Protein 4A7J (pdb70)

Nearest PDB structures (foldseek):
  6ufx-assembly1_A  TM=1.001E+00  e=1.129E-56  Homo sapiens
  2co0-assembly1_A  TM=1.001E+00  e=1.521E-56  Homo sapiens
  8ok1-assembly1_A  TM=1.001E+00  e=2.759E-56  Mus musculus
  4cy3-assembly1_A  TM=1.001E+00  e=9.083E-56  Drosophila melanogaster
  3mxx-assembly1_A  TM=1.001E+00  e=2.845E-55  Homo sapiens

Solvent-accessible surface area: 11934 Å² total

Radius of gyration: 17.38 Å; Cα contacts (8 Å, |Δi|>4): 1010; chains: 2; bounding box: 45×43×34 Å

Secondary structure (P-SEA, 3-state):
cccccccccccccccccccccccccccbbbbbcccccccccccccccccccccccccccccccccccccbbbbbccccbbbbbcccccccccccccccccccccccccccccccccccccbbbbbccccccccccccccccccccccccccccbbbbbccccbbbbbcccccccccccccccccccccccccccccbbbbbccccbbbbbcccccccccccccccccccbbbbbbbccccbbbbbcccccbbbbccccccccccccccccccccbbbbbccccbbbbbbcccccbbbbbbbcc/ccccc

Sequence (308 aa):
KPNYALKFTLAGHTKAVSSVKFSPNGEWLASSSADKLIKIWGAYDGKFEKTISGHKLGISDVAWSSDSNLLVSASDDKTLKIWDVSSGKCLKTLKGHSNYVFCCNFNPQSNLIVSGSFDESVRIWDVKTGKCLKTLPAHSDPVSAVHFNRDGSLIVSSSYDGLCRIWDTASGQCLKTLIDDDNPPVSFVKFSPNGKYILAATLDNTLKLWDYSKGKCLKTYTGHKNEKYCIFANFSVTGGKWIVSGSEDNLVYIWNLQTKEIVQKLQGHTDVVISTACHPTENIIASAALENDKTIKLWKSDCATKQT

Structure (mmCIF, N/CA/C/O backbone):
data_4A7J
#
_entry.id   4A7J
#
_cell.length_a   52.600
_cell.length_b   46.800
_cell.length_c   65.000
_cell.angle_alpha   90.00
_cell.angle_beta   104.33
_cell.angle_gamma   90.00
#
_symmetry.space_group_name_H-M   'P 1 21 1'
#
loop_
_entity.id
_entity.type
_entity.pdbx_description
1 polymer 'WD REPEAT-CONTAINING PROTEIN 5'
2 polymer 'HISTONE H3.1T'
3 water water
#
loop_
_atom_site.group_PDB
_atom_site.id
_atom_site.type_symbol
_atom_site.label_atom_id
_atom_site.label_alt_id
_atom_site.label_comp_id
_atom_site.label_asym_id
_atom_site.label_entity_id
_atom_site.label_seq_id
_atom_site.pdbx_PDB_ins_code
_atom_site.Cartn_x
_atom_site.Cartn_y
_atom_site.Cartn_z
_atom_site.occupancy
_atom_site.B_iso_or_equiv
_atom_site.auth_seq_id
_atom_site.auth_comp_id
_atom_site.auth_asym_id
_atom_site.auth_atom_id
_atom_site.pdbx_PDB_model_num
ATOM 1 N N . LYS A 1 16 ? 24.308 18.673 8.793 1.00 27.41 32 LYS A N 1
ATOM 2 C CA . LYS A 1 16 ? 23.258 19.200 9.715 1.00 25.85 32 LYS A CA 1
ATOM 3 C C . LYS A 1 16 ? 22.229 19.938 8.872 1.00 25.23 32 LYS A C 1
ATOM 4 O O . LYS A 1 16 ? 22.575 20.521 7.842 1.00 25.30 32 LYS A O 1
ATOM 10 N N . PRO A 1 17 ? 20.949 19.927 9.289 1.00 21.98 33 PRO A N 1
ATOM 11 C CA . PRO A 1 17 ? 19.962 20.643 8.493 1.00 20.17 33 PRO A CA 1
ATOM 12 C C . PRO A 1 17 ? 20.069 22.097 8.937 1.00 20.83 33 PRO A C 1
ATOM 13 O O . PRO A 1 17 ? 20.870 22.409 9.820 1.00 21.17 33 PRO A O 1
ATOM 17 N N . ASN A 1 18 ? 19.279 22.984 8.345 1.00 19.56 34 ASN A N 1
ATOM 18 C CA . ASN A 1 18 ? 19.341 24.374 8.770 1.00 19.79 34 ASN A CA 1
ATOM 19 C C . ASN A 1 18 ? 17.948 24.973 8.767 1.00 20.10 34 ASN A C 1
ATOM 20 O O . ASN A 1 18 ? 17.665 25.974 8.093 1.00 19.55 34 ASN A O 1
ATOM 25 N N . TYR A 1 19 ? 17.072 24.355 9.555 1.00 17.74 35 TYR A N 1
ATOM 26 C CA . TYR A 1 19 ? 15.705 24.811 9.665 1.00 15.93 35 TYR A CA 1
ATOM 27 C C . TYR A 1 19 ? 15.624 26.226 10.187 1.00 13.96 35 TYR A C 1
ATOM 28 O O . TYR A 1 19 ? 16.282 26.586 11.159 1.00 17.38 35 TYR A O 1
ATOM 37 N N . ALA A 1 20 ? 14.828 27.045 9.501 1.00 13.58 36 ALA A N 1
ATOM 38 C CA . ALA A 1 20 ? 14.622 28.435 9.870 1.00 15.43 36 ALA A CA 1
ATOM 39 C C . ALA A 1 20 ? 13.121 28.696 9.832 1.00 13.77 36 ALA A C 1
ATOM 40 O O . ALA A 1 20 ? 12.421 28.171 8.980 1.00 13.50 36 ALA A O 1
ATOM 42 N N . LEU A 1 21 ? 12.641 29.494 10.768 1.00 15.47 37 LEU A N 1
ATOM 43 C CA . LEU A 1 21 ? 11.222 29.827 10.864 1.00 15.58 37 LEU A CA 1
ATOM 44 C C . LEU A 1 21 ? 10.741 30.632 9.661 1.00 16.28 37 LEU A C 1
ATOM 45 O O . LEU A 1 21 ? 11.352 31.640 9.282 1.00 14.75 37 LEU A O 1
ATOM 50 N N . LYS A 1 22 ? 9.649 30.195 9.061 1.00 14.83 38 LYS A N 1
ATOM 51 C CA . LYS A 1 22 ? 9.104 30.877 7.898 1.00 17.16 38 LYS A CA 1
ATOM 52 C C . LYS A 1 22 ? 7.730 31.467 8.127 1.00 17.49 38 LYS A C 1
ATOM 53 O O . LYS A 1 22 ? 7.369 32.456 7.500 1.00 17.86 38 LYS A O 1
ATOM 59 N N . PHE A 1 23 ? 6.950 30.858 9.014 1.00 14.87 39 PHE A N 1
ATOM 60 C CA . PHE A 1 23 ? 5.597 31.331 9.281 1.00 15.06 39 PHE A CA 1
ATOM 61 C C . PHE A 1 23 ? 5.175 30.948 10.681 1.00 13.96 39 PHE A C 1
ATOM 62 O O . PHE A 1 23 ? 5.613 29.920 11.206 1.00 12.66 39 PHE A O 1
ATOM 70 N N . THR A 1 24 ? 4.332 31.776 11.288 1.00 12.99 40 THR A N 1
ATOM 71 C CA . THR A 1 24 ? 3.790 31.475 12.604 1.00 13.85 40 THR A CA 1
ATOM 72 C C . THR A 1 24 ? 2.279 31.564 12.396 1.00 15.54 40 THR A C 1
ATOM 73 O O . THR A 1 24 ? 1.767 32.582 11.931 1.00 14.06 40 THR A O 1
ATOM 77 N N . LEU A 1 25 ? 1.582 30.476 12.725 1.00 13.02 41 LEU A N 1
ATOM 78 C CA . LEU A 1 25 ? 0.145 30.397 12.533 1.00 14.43 41 LEU A CA 1
ATOM 79 C C . LEU A 1 25 ? -0.626 30.577 13.826 1.00 16.24 41 LEU A C 1
ATOM 80 O O . LEU A 1 25 ? -0.529 29.744 14.731 1.00 14.67 41 LEU A O 1
ATOM 85 N N . ALA A 1 26 ? -1.394 31.662 13.903 1.00 15.49 42 ALA A N 1
ATOM 86 C CA . ALA A 1 26 ? -2.187 31.970 15.091 1.00 15.39 42 ALA A CA 1
ATOM 87 C C . ALA A 1 26 ? -3.666 31.834 14.761 1.00 14.67 42 ALA A C 1
ATOM 88 O O . ALA A 1 26 ? -4.075 32.061 13.621 1.00 15.24 42 ALA A O 1
ATOM 90 N N . GLY A 1 27 ? -4.457 31.477 15.762 1.00 14.31 43 GLY A N 1
ATOM 91 C CA . GLY A 1 27 ? -5.883 31.295 15.560 1.00 11.71 43 GLY A CA 1
ATOM 92 C C . GLY A 1 27 ? -6.508 30.458 16.658 1.00 10.02 43 GLY A C 1
ATOM 93 O O . GLY A 1 27 ? -7.624 30.761 17.095 1.00 10.16 43 GLY A O 1
ATOM 94 N N . HIS A 1 28 ? -5.846 29.397 17.107 1.00 7.50 44 HIS A N 1
ATOM 95 C CA . HIS A 1 28 ? -6.419 28.589 18.184 1.00 5.98 44 HIS A CA 1
ATOM 96 C C . HIS A 1 28 ? -6.466 29.445 19.454 1.00 10.38 44 HIS A C 1
ATOM 97 O O . HIS A 1 28 ? -5.637 30.352 19.646 1.00 8.44 44 HIS A O 1
ATOM 104 N N . THR A 1 29 ? -7.439 29.174 20.314 1.00 9.69 45 THR A N 1
ATOM 105 C CA . THR A 1 29 ? -7.630 29.961 21.515 1.00 10.83 45 THR A CA 1
ATOM 106 C C . THR A 1 29 ? -7.185 29.281 22.786 1.00 11.17 45 THR A C 1
ATOM 107 O O . THR A 1 29 ? -7.222 29.868 23.865 1.00 10.68 45 THR A O 1
ATOM 111 N N . LYS A 1 30 ? -6.788 28.031 22.655 1.00 10.90 46 LYS A N 1
ATOM 112 C CA . LYS A 1 30 ? -6.216 27.267 23.754 1.00 12.48 46 LYS A CA 1
ATOM 113 C C . LYS A 1 30 ? -5.037 26.521 23.160 1.00 11.19 46 LYS A C 1
ATOM 114 O O . LYS A 1 30 ? -4.774 26.616 21.969 1.00 9.19 46 LYS A O 1
ATOM 120 N N . ALA A 1 31 ? -4.340 25.769 24.008 1.00 13.15 47 ALA A N 1
ATOM 121 C CA . ALA A 1 31 ? -3.191 24.990 23.591 1.00 13.75 47 ALA A CA 1
ATOM 122 C C . ALA A 1 31 ? -3.482 24.119 22.362 1.00 12.89 47 ALA A C 1
ATOM 123 O O . ALA A 1 31 ? -4.560 23.531 22.235 1.00 10.98 47 ALA A O 1
ATOM 125 N N . VAL A 1 32 ? -2.520 24.054 21.457 1.00 12.34 48 VAL A N 1
ATOM 126 C CA . VAL A 1 32 ? -2.631 23.205 20.278 1.00 9.61 48 VAL A CA 1
ATOM 127 C C . VAL A 1 32 ? -2.201 21.806 20.756 1.00 12.21 48 VAL A C 1
ATOM 128 O O . VAL A 1 32 ? -1.314 21.706 21.611 1.00 13.23 48 VAL A O 1
ATOM 132 N N . SER A 1 33 ? -2.830 20.746 20.241 1.00 9.80 49 SER A N 1
ATOM 133 C CA . SER A 1 33 ? -2.494 19.376 20.657 1.00 11.67 49 SER A CA 1
ATOM 134 C C . SER A 1 33 ? -1.716 18.541 19.627 1.00 10.84 49 SER A C 1
ATOM 135 O O . SER A 1 33 ? -0.906 17.685 20.009 1.00 9.87 49 SER A O 1
ATOM 138 N N . SER A 1 34 ? -1.976 18.761 18.340 1.00 7.56 50 SER A N 1
ATOM 139 C CA . SER A 1 34 ? -1.273 18.028 17.288 1.00 7.37 50 SER A CA 1
ATOM 140 C C . SER A 1 34 ? -1.343 18.784 15.971 1.00 10.36 50 SER A C 1
ATOM 141 O O . SER A 1 34 ? -2.246 19.614 15.768 1.00 10.69 50 SER A O 1
ATOM 144 N N . VAL A 1 35 ? -0.375 18.488 15.107 1.00 7.93 51 VAL A N 1
ATOM 145 C CA . VAL A 1 35 ? -0.300 19.031 13.749 1.00 8.48 51 VAL A CA 1
ATOM 146 C C . VAL A 1 35 ? 0.094 17.872 12.837 1.00 8.79 51 VAL A C 1
ATOM 147 O O . VAL A 1 35 ? 0.889 17.009 13.226 1.00 9.81 51 VAL A O 1
ATOM 151 N N . LYS A 1 36 ? -0.471 17.837 11.631 1.00 8.91 52 LY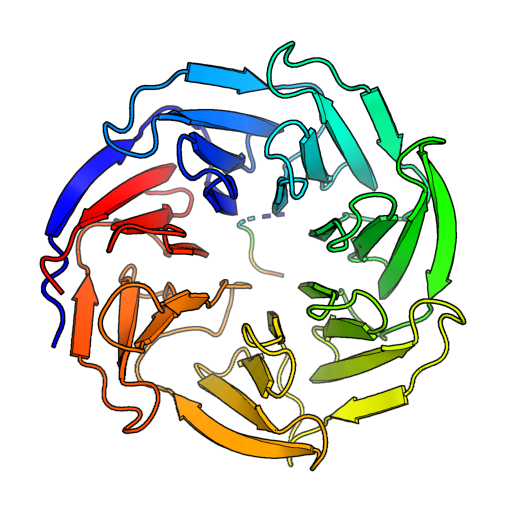S A N 1
ATOM 152 C CA . LYS A 1 36 ? -0.199 16.752 10.681 1.00 8.76 52 LYS A CA 1
ATOM 153 C C . LYS A 1 36 ? -0.338 17.281 9.252 1.00 7.70 52 LYS A C 1
ATOM 154 O O . LYS A 1 36 ? -1.354 17.907 8.921 1.00 9.54 52 LYS A O 1
ATOM 160 N N . PHE A 1 37 ? 0.639 16.986 8.408 1.00 8.44 53 PHE A N 1
ATOM 161 C CA . PHE A 1 37 ? 0.586 17.380 7.003 1.00 8.86 53 PHE A CA 1
ATOM 162 C C . PHE A 1 37 ? -0.238 16.352 6.222 1.00 10.59 53 PHE A C 1
ATOM 163 O O . PHE A 1 37 ? -0.136 15.132 6.449 1.00 8.53 53 PHE A O 1
ATOM 171 N N . SER A 1 38 ? -1.049 16.823 5.281 1.00 8.31 54 SER A N 1
ATOM 172 C CA . SER A 1 38 ? -1.845 15.900 4.484 1.00 9.28 54 SER A CA 1
ATOM 173 C C . SER A 1 38 ? -0.855 15.115 3.618 1.00 10.78 54 SER A C 1
ATOM 174 O O . SER A 1 38 ? 0.226 15.625 3.278 1.00 9.99 54 SER A O 1
ATOM 177 N N . PRO A 1 39 ? -1.180 13.862 3.267 1.00 10.68 55 PRO A N 1
ATOM 178 C CA . PRO A 1 39 ? -0.275 13.053 2.442 1.00 11.96 55 PRO A CA 1
ATOM 179 C C . PRO A 1 39 ? 0.083 13.682 1.100 1.00 11.13 55 PRO A C 1
ATOM 180 O O . PRO A 1 39 ? 1.213 13.499 0.624 1.00 9.52 55 PRO A O 1
ATOM 184 N N . ASN A 1 40 ? -0.857 14.403 0.501 1.00 10.94 56 ASN A N 1
ATOM 185 C CA . ASN A 1 40 ? -0.576 15.039 -0.791 1.00 12.03 56 ASN A CA 1
ATOM 186 C C . ASN A 1 40 ? 0.235 16.314 -0.587 1.00 14.23 56 ASN A C 1
ATOM 187 O O . ASN A 1 40 ? 0.611 16.984 -1.553 1.00 13.22 56 ASN A O 1
ATOM 192 N N . GLY A 1 41 ? 0.498 16.630 0.687 1.00 12.26 57 GLY A N 1
ATOM 193 C CA . GLY A 1 41 ? 1.305 17.795 1.055 1.00 11.48 57 GLY A CA 1
ATOM 194 C C . GLY A 1 41 ? 0.793 19.210 0.930 1.00 11.99 57 GLY A C 1
ATOM 195 O O . GLY A 1 41 ? 1.525 20.154 1.239 1.00 10.89 57 GLY A O 1
ATOM 196 N N . GLU A 1 42 ? -0.453 19.408 0.517 1.00 13.60 58 GLU A N 1
ATOM 197 C CA . GLU A 1 42 ? -0.913 20.788 0.347 1.00 15.52 58 GLU A CA 1
ATOM 198 C C . GLU A 1 42 ? -1.422 21.451 1.613 1.00 12.44 58 GLU A C 1
ATOM 199 O O . GLU A 1 42 ? -1.398 22.679 1.724 1.00 11.06 58 GLU A O 1
ATOM 205 N N . TRP A 1 43 ? -1.823 20.634 2.590 1.00 12.32 59 TRP A N 1
ATOM 206 C CA . TRP A 1 43 ? -2.373 21.136 3.838 1.00 11.41 59 TRP A CA 1
ATOM 207 C C . TRP A 1 43 ? -1.664 20.729 5.130 1.00 10.84 59 TRP A C 1
ATOM 208 O O . TRP A 1 43 ? -0.992 19.696 5.192 1.00 10.33 59 TRP A O 1
ATOM 219 N N . LEU A 1 44 ? -1.868 21.545 6.157 1.00 9.39 60 LEU A N 1
ATOM 220 C CA . LEU A 1 44 ? -1.434 21.233 7.505 1.00 11.65 60 LEU A CA 1
ATOM 221 C C . LEU A 1 44 ? -2.750 21.265 8.292 1.00 11.28 60 LEU A C 1
ATOM 222 O O . LEU A 1 44 ? -3.535 22.219 8.158 1.00 11.03 60 LEU A O 1
ATOM 227 N N . ALA A 1 45 ? -3.031 20.223 9.077 1.00 10.05 61 ALA A N 1
ATOM 228 C CA . ALA A 1 45 ? -4.227 20.219 9.913 1.00 8.90 61 ALA A CA 1
ATOM 229 C C . ALA A 1 45 ? -3.778 20.351 11.375 1.00 12.30 61 ALA A C 1
ATOM 230 O O . ALA A 1 45 ? -2.721 19.829 11.745 1.00 12.08 61 ALA A O 1
ATOM 232 N N . SER A 1 46 ? -4.550 21.057 12.202 1.00 9.64 62 SER A N 1
ATOM 233 C CA . SER A 1 46 ? -4.210 21.183 13.610 1.00 9.38 62 SER A CA 1
ATOM 234 C C . SER A 1 46 ? -5.430 20.920 14.480 1.00 8.24 62 SER A C 1
ATOM 235 O O . SER A 1 46 ? -6.552 21.228 14.085 1.00 10.28 62 SER A O 1
ATOM 238 N N . SER A 1 47 ? -5.199 20.339 15.659 1.00 7.08 63 SER A N 1
ATOM 239 C CA . SER A 1 47 ? -6.246 20.050 16.625 1.00 8.10 63 SER A CA 1
ATOM 240 C C . SER A 1 47 ? -5.872 20.805 17.895 1.00 8.04 63 SER A C 1
ATOM 241 O O . SER A 1 47 ? -4.694 21.084 18.131 1.00 8.26 63 SER A O 1
ATOM 244 N N . SER A 1 48 ? -6.856 21.127 18.711 1.00 7.92 64 SER A N 1
ATOM 245 C CA . SER A 1 48 ? -6.596 21.921 19.911 1.00 8.45 64 SER A CA 1
ATOM 246 C C . SER A 1 48 ? -7.542 21.672 21.082 1.00 8.82 64 SER A C 1
ATOM 247 O O . SER A 1 48 ? -8.639 21.141 20.906 1.00 8.55 64 SER A O 1
ATOM 250 N N . ALA A 1 49 ? -7.115 22.104 22.256 1.00 11.00 65 ALA A N 1
ATOM 251 C CA . ALA A 1 49 ? -8.038 21.931 23.210 1.00 10.70 65 ALA A CA 1
ATOM 252 C C . ALA A 1 49 ? -9.112 22.893 23.132 1.00 9.19 65 ALA A C 1
ATOM 253 O O . ALA A 1 49 ? -10.157 22.753 23.731 1.00 9.95 65 ALA A O 1
ATOM 255 N N . ASP A 1 50 ? -9.131 23.771 22.251 1.00 8.21 66 ASP A N 1
ATOM 256 C CA . ASP A 1 50 ? -10.279 24.633 22.005 1.00 9.42 66 ASP A CA 1
ATOM 257 C C . ASP A 1 50 ? -11.443 23.968 21.267 1.00 11.82 66 ASP A C 1
ATOM 258 O O . ASP A 1 50 ? -12.376 24.640 20.820 1.00 10.08 66 ASP A O 1
ATOM 263 N N . LYS A 1 51 ? -11.386 22.634 21.139 1.00 9.69 67 LYS A N 1
ATOM 264 C CA . LYS A 1 51 ? -12.433 21.848 20.498 1.00 9.33 67 LYS A CA 1
ATOM 265 C C . LYS A 1 51 ? -12.456 22.002 18.976 1.00 11.19 67 LYS A C 1
ATOM 266 O O . LYS A 1 51 ? -13.340 21.481 18.304 1.00 10.22 67 LYS A O 1
ATOM 272 N N . LEU A 1 52 ? -11.471 22.710 18.425 1.00 10.46 68 LEU A N 1
ATOM 273 C CA . LEU A 1 52 ? -11.443 22.929 16.984 1.00 9.84 68 LEU A CA 1
ATOM 274 C C . LEU A 1 52 ? -10.330 22.259 16.213 1.00 9.84 68 LEU A C 1
ATOM 275 O O . LEU A 1 52 ? -9.260 21.951 16.747 1.00 10.13 68 LEU A O 1
ATOM 280 N N . ILE A 1 53 ? -10.592 22.124 14.916 1.00 8.90 69 ILE A N 1
ATOM 281 C CA . ILE A 1 53 ? -9.643 21.584 13.963 1.00 6.93 69 ILE A CA 1
ATOM 282 C C . ILE A 1 53 ? -9.489 22.730 12.962 1.00 9.22 69 ILE A C 1
ATOM 283 O O . ILE A 1 53 ? -10.480 23.317 12.548 1.00 8.10 69 ILE A O 1
ATOM 288 N N . LYS A 1 54 ? -8.253 23.067 12.601 1.00 7.67 70 LYS A N 1
ATOM 289 C CA . LYS A 1 54 ? -8.041 24.125 11.615 1.00 7.32 70 LYS A CA 1
ATOM 290 C C . LYS A 1 54 ? -7.191 23.615 10.504 1.00 10.56 70 LYS A C 1
ATOM 291 O O . LYS A 1 54 ? -6.323 22.765 10.708 1.00 12.57 70 LYS A O 1
ATOM 297 N N . ILE A 1 55 ? -7.460 24.095 9.289 1.00 9.82 71 ILE A N 1
ATOM 298 C CA . ILE A 1 55 ? -6.715 23.681 8.115 1.00 9.24 71 ILE A CA 1
ATOM 299 C C . ILE A 1 55 ? -5.958 24.889 7.622 1.00 10.47 71 ILE A C 1
ATOM 300 O O . ILE A 1 55 ? -6.523 26.001 7.518 1.00 9.39 71 ILE A O 1
ATOM 305 N N . TRP A 1 56 ? -4.681 24.678 7.309 1.00 11.20 72 TRP A N 1
ATOM 306 C CA . TRP A 1 56 ? -3.789 25.733 6.842 1.00 8.93 72 TRP A CA 1
ATOM 307 C C . TRP A 1 56 ? -3.034 25.310 5.580 1.00 12.07 72 TRP A C 1
ATOM 308 O O . TRP A 1 56 ? -2.820 24.117 5.349 1.00 13.87 72 TRP A O 1
ATOM 319 N N . GLY A 1 57 ? -2.638 26.285 4.773 1.00 12.28 73 GLY A N 1
ATOM 320 C CA . GLY A 1 57 ? -1.864 25.992 3.565 1.00 13.32 73 GLY A CA 1
ATOM 321 C C . GLY A 1 57 ? -0.493 25.555 4.072 1.00 13.15 73 GLY A C 1
ATOM 322 O O . GLY A 1 57 ? 0.119 26.240 4.893 1.00 11.32 73 GLY A O 1
ATOM 323 N N . ALA A 1 58 ? -0.018 24.405 3.601 1.00 13.92 74 ALA A N 1
ATOM 324 C CA . ALA A 1 58 ? 1.264 23.868 4.058 1.00 15.42 74 ALA A CA 1
ATOM 325 C C . ALA A 1 58 ? 2.516 24.630 3.679 1.00 16.44 74 ALA A C 1
ATOM 326 O O . ALA A 1 58 ? 3.514 24.577 4.392 1.00 19.84 74 ALA A O 1
ATOM 328 N N . TYR A 1 59 ? 2.490 25.349 2.564 1.00 17.59 75 TYR A N 1
ATOM 329 C CA . TYR A 1 59 ? 3.682 26.038 2.118 1.00 16.09 75 TYR A CA 1
ATOM 330 C C . TYR A 1 59 ? 3.710 27.500 2.489 1.00 17.34 75 TYR A C 1
ATOM 331 O O . TYR A 1 59 ? 4.792 28.075 2.621 1.00 17.40 75 TYR A O 1
ATOM 340 N N . ASP A 1 60 ? 2.533 28.114 2.646 1.00 17.01 76 ASP A N 1
ATOM 341 C CA . ASP A 1 60 ? 2.472 29.514 3.000 1.00 17.53 76 ASP A CA 1
ATOM 342 C C . ASP A 1 60 ? 1.754 29.794 4.313 1.00 17.31 76 ASP A C 1
ATOM 343 O O . ASP A 1 60 ? 1.559 30.963 4.674 1.00 17.94 76 ASP A O 1
ATOM 348 N N . GLY A 1 61 ? 1.373 28.745 5.036 1.00 17.60 77 GLY A N 1
ATOM 349 C CA . GLY A 1 61 ? 0.698 28.928 6.294 1.00 16.75 77 GLY A CA 1
ATOM 350 C C . GLY A 1 61 ? -0.797 29.646 6.207 1.00 18.05 77 GLY A C 1
ATOM 351 O O . GLY A 1 61 ? -1.228 29.936 7.302 1.00 14.83 77 GLY A O 1
ATOM 352 N N . LYS A 1 62 ? -1.156 29.769 5.051 1.00 15.87 78 LYS A N 1
ATOM 353 C CA . LYS A 1 62 ? -2.560 30.477 4.821 1.00 17.62 78 LYS A CA 1
ATOM 354 C C . LYS A 1 62 ? -3.654 29.822 5.548 1.00 16.51 78 LYS A C 1
ATOM 355 O O . LYS A 1 62 ? -3.956 28.555 5.260 1.00 14.01 78 LYS A O 1
ATOM 361 N N . PHE A 1 63 ? -4.357 30.378 6.386 1.00 14.06 79 PHE A N 1
ATOM 362 C CA . PHE A 1 63 ? -5.488 29.902 7.141 1.00 15.96 79 PHE A CA 1
ATOM 363 C C . PHE A 1 63 ? -6.541 29.566 6.067 1.00 15.00 79 PHE A C 1
ATOM 364 O O . PHE A 1 63 ? -6.904 30.419 5.258 1.00 17.46 79 PHE A O 1
ATOM 372 N N . GLU A 1 64 ? -7.043 28.330 6.077 1.00 11.21 80 GLU A N 1
ATOM 373 C CA . GLU A 1 64 ? -8.044 27.901 5.121 1.00 11.57 80 GLU A CA 1
ATOM 374 C C . GLU A 1 64 ? -9.438 27.755 5.750 1.00 13.24 80 GLU A C 1
ATOM 375 O O . GLU A 1 64 ? -10.398 28.319 5.239 1.00 12.72 80 GLU A O 1
ATOM 381 N N . LYS A 1 65 ? -9.566 26.984 6.832 1.00 10.14 81 LYS A N 1
ATOM 382 C CA . LYS A 1 65 ? -10.873 26.844 7.478 1.00 11.00 81 LYS A CA 1
ATOM 383 C C . LYS A 1 65 ? -10.819 26.266 8.891 1.00 10.73 81 LYS A C 1
ATOM 384 O O . LYS A 1 65 ? -9.793 25.746 9.344 1.00 9.84 81 LYS A O 1
ATOM 390 N N . THR A 1 66 ? -11.947 26.379 9.579 1.00 10.06 82 THR A N 1
ATOM 391 C CA . THR A 1 66 ? -12.100 25.838 10.926 1.00 10.08 82 THR A CA 1
ATOM 392 C C . THR A 1 66 ? -13.152 24.755 10.789 1.00 11.52 82 THR A C 1
ATOM 393 O O . THR A 1 66 ? -14.166 24.931 10.099 1.00 12.97 82 THR A O 1
ATOM 397 N N . ILE A 1 67 ? -12.899 23.618 11.422 1.00 11.38 83 ILE A N 1
ATOM 398 C CA . ILE A 1 67 ? -13.849 22.503 11.386 1.00 12.24 83 ILE A CA 1
ATOM 399 C C . ILE A 1 67 ? -14.230 22.297 12.833 1.00 10.11 83 ILE A C 1
ATOM 400 O O . ILE A 1 67 ? -13.369 22.174 13.685 1.00 9.28 83 ILE A O 1
ATOM 405 N N . SER A 1 68 ? -15.527 22.307 13.119 1.00 11.61 84 SER A N 1
ATOM 406 C CA . SER A 1 68 ? -15.957 22.169 14.508 1.00 13.33 84 SER A CA 1
ATOM 407 C C . SER A 1 68 ? -17.128 21.228 14.717 1.00 13.48 84 SER A C 1
ATOM 408 O O . SER A 1 68 ? -17.833 20.868 13.775 1.00 10.98 84 SER A O 1
ATOM 411 N N . GLY A 1 69 ? -17.343 20.834 15.978 1.00 11.70 85 GLY A N 1
ATOM 412 C CA . GLY A 1 69 ? -18.436 19.935 16.277 1.00 11.43 85 GLY A CA 1
ATOM 413 C C . GLY A 1 69 ? -18.195 19.147 17.554 1.00 11.70 85 GLY A C 1
ATOM 414 O O . GLY A 1 69 ? -19.143 18.762 18.235 1.00 9.87 85 GLY A O 1
ATOM 415 N N . HIS A 1 70 ? -16.928 18.891 17.886 1.00 9.67 86 HIS A N 1
ATOM 416 C CA . HIS A 1 70 ? -16.645 18.159 19.110 1.00 8.96 86 HIS A CA 1
ATOM 417 C C . HIS A 1 70 ? -17.125 19.000 20.276 1.00 8.56 86 HIS A C 1
ATOM 418 O O . HIS A 1 70 ? -17.131 20.231 20.201 1.00 9.09 86 HIS A O 1
ATOM 425 N N . LYS A 1 71 ? -17.537 18.343 21.349 1.00 10.10 87 LYS A N 1
ATOM 426 C CA . LYS A 1 71 ? -18.052 19.058 22.524 1.00 14.40 87 LYS A CA 1
ATOM 427 C C . LYS A 1 71 ? -17.001 19.385 23.576 1.00 11.98 87 LYS A C 1
ATOM 428 O O . LYS A 1 71 ? -17.239 20.187 24.473 1.00 11.18 87 LYS A O 1
ATOM 434 N N . LEU A 1 72 ? -15.832 18.766 23.467 1.00 11.92 88 LEU A N 1
ATOM 435 C CA . LEU A 1 72 ? -14.733 19.033 24.389 1.00 10.81 88 LEU A CA 1
ATOM 436 C C . LEU A 1 72 ? -13.425 19.017 23.586 1.00 9.85 88 LEU A C 1
ATOM 437 O O . LEU A 1 72 ? -13.430 18.752 22.379 1.00 11.28 88 LEU A O 1
ATOM 442 N N . GLY A 1 73 ? -12.314 19.291 24.256 1.00 11.22 89 GLY A N 1
ATOM 443 C CA . GLY A 1 73 ? -11.016 19.330 23.627 1.00 9.38 89 GLY A CA 1
ATOM 444 C C . GLY A 1 73 ? -10.619 18.136 22.769 1.00 10.24 89 GLY A C 1
ATOM 445 O O . GLY A 1 73 ? -11.091 17.015 22.992 1.00 8.70 89 GLY A O 1
ATOM 446 N N . ILE A 1 74 ? -9.750 18.401 21.795 1.00 9.07 90 ILE A N 1
ATOM 447 C CA . ILE A 1 74 ? -9.262 17.340 20.888 1.00 9.27 90 ILE A CA 1
ATOM 448 C C . ILE A 1 74 ? -7.781 17.047 21.158 1.00 8.98 90 ILE A C 1
ATOM 449 O O . ILE A 1 74 ? -6.983 17.974 21.284 1.00 10.88 90 ILE A O 1
ATOM 454 N N . SER A 1 75 ? -7.403 15.772 21.238 1.00 7.48 91 SER A N 1
ATOM 455 C CA . SER A 1 75 ? -5.998 15.426 21.473 1.00 7.19 91 SER A CA 1
ATOM 456 C C . SER A 1 75 ? -5.228 15.037 20.229 1.00 9.71 91 SER A C 1
ATOM 457 O O . SER A 1 75 ? -3.981 15.092 20.230 1.00 9.83 91 SER A O 1
ATOM 460 N N . ASP A 1 76 ? -5.930 14.671 19.172 1.00 7.66 92 ASP A N 1
ATOM 461 C CA . ASP A 1 76 ? -5.256 14.194 17.964 1.00 9.14 92 ASP A CA 1
ATOM 462 C C . ASP A 1 76 ? -6.146 14.291 16.728 1.00 9.10 92 ASP A C 1
ATOM 463 O O . ASP A 1 76 ? -7.362 14.225 16.821 1.00 8.03 92 ASP A O 1
ATOM 468 N N . VAL A 1 77 ? -5.515 14.473 15.570 1.00 12.39 93 VAL A N 1
ATOM 469 C CA . VAL A 1 77 ? -6.221 14.507 14.298 1.00 11.46 93 VAL A CA 1
ATOM 470 C C . VAL A 1 77 ? -5.292 13.813 13.317 1.00 10.50 93 VAL A C 1
ATOM 471 O O . VAL A 1 77 ? -4.060 13.915 13.446 1.00 10.87 93 VAL A O 1
ATOM 475 N N . ALA A 1 78 ? -5.860 13.063 12.373 1.00 8.92 94 ALA A N 1
ATOM 476 C CA . ALA A 1 78 ? -5.085 12.303 11.394 1.00 6.63 94 ALA A CA 1
ATOM 477 C C . ALA A 1 78 ? -5.760 12.254 10.015 1.00 7.90 94 ALA A C 1
ATOM 478 O O . ALA A 1 78 ? -6.990 12.201 9.923 1.00 6.54 94 ALA A O 1
ATOM 480 N N . TRP A 1 79 ? -4.950 12.246 8.964 1.00 9.22 95 TRP A N 1
ATOM 481 C CA . TRP A 1 79 ? -5.459 12.226 7.581 1.00 8.08 95 TRP A CA 1
ATOM 482 C C . TRP A 1 79 ? -5.670 10.865 6.938 1.00 9.71 95 TRP A C 1
ATOM 483 O O . TRP A 1 79 ? -4.938 9.905 7.208 1.00 9.69 95 TRP A O 1
ATOM 494 N N . SER A 1 80 ? -6.656 10.786 6.048 1.00 8.27 96 SER A N 1
ATOM 495 C CA . SER A 1 80 ? -6.862 9.568 5.269 1.00 10.86 96 SER A CA 1
ATOM 496 C C . SER A 1 80 ? -5.768 9.616 4.183 1.00 13.30 96 SER A C 1
ATOM 497 O O . SER A 1 80 ? -5.228 10.703 3.857 1.00 12.59 96 SER A O 1
ATOM 500 N N . SER A 1 81 ? -5.426 8.464 3.629 1.00 12.01 97 SER A N 1
ATOM 501 C CA . SER A 1 81 ? -4.364 8.418 2.630 1.00 16.87 97 SER A CA 1
ATOM 502 C C . SER A 1 81 ? -4.565 9.287 1.393 1.00 15.65 97 SER A C 1
ATOM 503 O O . SER A 1 81 ? -3.593 9.757 0.812 1.00 17.21 97 SER A O 1
ATOM 506 N N . ASP A 1 82 ? -5.816 9.525 0.987 1.00 15.88 98 ASP A N 1
ATOM 507 C CA . ASP A 1 82 ? -6.076 10.364 -0.184 1.00 14.78 98 ASP A CA 1
ATOM 508 C C . ASP A 1 82 ? -6.235 11.851 0.140 1.00 15.08 98 ASP A C 1
ATOM 509 O O . ASP A 1 82 ? -6.617 12.628 -0.732 1.00 14.12 98 ASP A O 1
ATOM 514 N N . SER A 1 83 ? -5.950 12.229 1.394 1.00 12.72 99 SER A N 1
ATOM 515 C CA . SER A 1 83 ? -6.031 13.630 1.835 1.00 10.11 99 SER A CA 1
ATOM 516 C C . SER A 1 83 ? -7.425 14.243 1.841 1.00 10.04 99 SER A C 1
ATOM 517 O O . SER A 1 83 ? -7.568 15.467 1.979 1.00 8.86 99 SER A O 1
ATOM 520 N N . ASN A 1 84 ? -8.462 13.419 1.697 1.00 9.73 100 ASN A N 1
ATOM 521 C CA . ASN A 1 84 ? -9.828 13.940 1.697 1.00 9.99 100 ASN A CA 1
ATOM 522 C C . ASN A 1 84 ? -10.538 13.863 3.042 1.00 11.41 100 ASN A C 1
ATOM 523 O O . ASN A 1 84 ? -11.447 14.636 3.300 1.00 11.71 100 ASN A O 1
ATOM 528 N N . LEU A 1 85 ? -10.112 12.939 3.904 1.00 8.29 101 LEU A N 1
ATOM 529 C CA . LEU A 1 85 ? -10.748 12.803 5.214 1.00 10.17 101 LEU A CA 1
ATOM 530 C C . LEU A 1 85 ? -9.788 13.008 6.379 1.00 10.62 101 LEU A C 1
ATOM 531 O O . LEU A 1 85 ? -8.555 12.849 6.248 1.00 10.22 101 LEU A O 1
ATOM 536 N N . LEU A 1 86 ? -10.394 13.332 7.522 1.00 9.52 102 LEU A N 1
ATOM 537 C CA . LEU A 1 86 ? -9.686 13.516 8.780 1.00 9.99 102 LEU A CA 1
ATOM 538 C C . LEU A 1 86 ? -10.472 12.756 9.853 1.00 9.44 102 LEU A C 1
ATOM 539 O O . LEU A 1 86 ? -11.675 12.585 9.738 1.00 9.60 102 LEU A O 1
ATOM 544 N N . VAL A 1 87 ? -9.769 12.287 10.859 1.00 7.92 103 VAL A N 1
ATOM 545 C CA . VAL A 1 87 ? -10.435 11.671 11.995 1.00 8.17 103 VAL A CA 1
ATOM 546 C C . VAL A 1 87 ? -9.792 12.360 13.186 1.00 7.97 103 VAL A C 1
ATOM 547 O O . VAL A 1 87 ? -8.581 12.605 13.198 1.00 8.64 103 VAL A O 1
ATOM 551 N N . SER A 1 88 ? -10.620 12.726 14.167 1.00 9.65 104 SER A N 1
ATOM 552 C CA . SER A 1 88 ? -10.145 13.393 15.386 1.00 10.28 104 SER A CA 1
ATOM 553 C C . SER A 1 88 ? -10.545 12.589 16.627 1.00 7.82 104 SER A C 1
ATOM 554 O O . SER A 1 88 ? -11.542 11.868 16.609 1.00 10.87 104 SER A O 1
ATOM 557 N N . ALA A 1 89 ? -9.752 12.728 17.693 1.00 6.35 105 ALA A N 1
ATOM 558 C CA . ALA A 1 89 ? -9.990 12.020 18.967 1.00 7.77 105 ALA A CA 1
ATOM 559 C C . ALA A 1 89 ? -10.196 13.079 20.019 1.00 9.14 105 ALA A C 1
ATOM 560 O O . ALA A 1 89 ? -9.327 13.940 20.232 1.00 8.15 105 ALA A O 1
ATOM 562 N N . SER A 1 90 ? -11.337 12.988 20.705 1.00 8.45 106 SER A N 1
ATOM 563 C CA . SER A 1 90 ? -11.698 13.994 21.685 1.00 8.20 106 SER A CA 1
ATOM 564 C C . SER A 1 90 ? -12.000 13.507 23.105 1.00 10.27 106 SER A C 1
ATOM 565 O O . SER A 1 90 ? -12.305 12.331 23.354 1.00 7.66 106 SER A O 1
ATOM 568 N N . ASP A 1 91 ? -11.920 14.461 24.024 1.00 9.68 107 ASP A N 1
ATOM 569 C CA . ASP A 1 91 ? -12.225 14.207 25.424 1.00 9.68 107 ASP A CA 1
ATOM 570 C C . ASP A 1 91 ? -13.742 13.971 25.539 1.00 8.70 107 ASP A C 1
ATOM 571 O O . ASP A 1 91 ? -14.212 13.524 26.595 1.00 9.69 107 ASP A O 1
ATOM 576 N N . ASP A 1 92 ? -14.506 14.277 24.497 1.00 4.54 108 ASP A N 1
ATOM 577 C CA . ASP A 1 92 ? -15.943 14.038 24.577 1.00 6.70 108 ASP A CA 1
ATOM 578 C C . ASP A 1 92 ? -16.291 12.557 24.413 1.00 6.55 108 ASP A C 1
ATOM 579 O O . ASP A 1 92 ? -17.455 12.184 24.302 1.00 7.85 108 ASP A O 1
ATOM 584 N N . LYS A 1 93 ? -15.259 11.732 24.420 1.00 7.81 109 LYS A N 1
ATOM 585 C CA . LYS A 1 93 ? -15.338 10.269 24.316 1.00 7.41 109 LYS A CA 1
ATOM 586 C C . LYS A 1 93 ? -15.641 9.744 22.929 1.00 8.29 109 LYS A C 1
ATOM 587 O O . LYS A 1 93 ? -15.886 8.537 22.756 1.00 10.08 109 LYS A O 1
ATOM 593 N N . THR A 1 94 ? -15.642 10.618 21.949 1.00 4.82 110 THR A N 1
ATOM 594 C CA . THR A 1 94 ? -15.882 10.177 20.580 1.00 8.29 110 THR A CA 1
ATOM 595 C C . THR A 1 94 ? -14.725 10.525 19.664 1.00 9.81 110 THR A C 1
ATOM 596 O O . THR A 1 94 ? -13.802 11.267 20.018 1.00 8.08 110 THR A O 1
ATOM 600 N N . LEU A 1 95 ? -14.778 9.948 18.463 1.00 9.76 111 LEU A N 1
ATOM 601 C CA . LEU A 1 95 ? -13.852 10.267 17.404 1.00 8.16 111 LEU A CA 1
ATOM 602 C C . LEU A 1 95 ? -14.822 10.735 16.333 1.00 8.72 111 LEU A C 1
ATOM 603 O O . LEU A 1 95 ? -15.994 10.314 16.319 1.00 11.38 111 LEU A O 1
ATOM 608 N N . LYS A 1 96 ? -14.392 11.637 15.460 1.00 9.86 112 LYS A N 1
ATOM 609 C CA . LYS A 1 96 ? -15.287 12.054 14.379 1.00 9.86 112 LYS A CA 1
ATOM 610 C C . LYS A 1 96 ? -14.533 11.994 13.086 1.00 10.74 112 LYS A C 1
ATOM 611 O O . LYS A 1 96 ? -13.348 12.301 13.040 1.00 10.34 112 LYS A O 1
ATOM 617 N N . ILE A 1 97 ? -15.227 11.544 12.034 1.00 10.61 113 ILE A N 1
ATOM 618 C CA . ILE A 1 97 ? -14.634 11.456 10.704 1.00 9.01 113 ILE A CA 1
ATOM 619 C C . ILE A 1 97 ? -15.161 12.662 9.928 1.00 9.55 113 ILE A C 1
ATOM 620 O O . ILE A 1 97 ? -16.371 12.893 9.849 1.00 11.50 113 ILE A O 1
ATOM 625 N N . TRP A 1 98 ? -14.246 13.428 9.352 1.00 11.38 114 TRP A N 1
ATOM 626 C CA . TRP A 1 98 ? -14.633 14.638 8.641 1.00 10.24 114 TRP A CA 1
ATOM 627 C C . TRP A 1 98 ? -14.285 14.631 7.160 1.00 10.13 114 TRP A C 1
ATOM 628 O O . TRP A 1 98 ? -13.275 14.077 6.747 1.00 8.79 114 TRP A O 1
ATOM 639 N N . ASP A 1 99 ? -15.135 15.285 6.385 1.00 7.75 115 ASP A N 1
ATOM 640 C CA . ASP A 1 99 ? -14.868 15.464 4.960 1.00 10.25 115 ASP A CA 1
ATOM 641 C C . ASP A 1 99 ? -14.223 16.853 4.979 1.00 10.62 115 ASP A C 1
ATOM 642 O O . ASP A 1 99 ? -14.863 17.842 5.334 1.00 12.33 115 ASP A O 1
ATOM 647 N N . VAL A 1 100 ? -12.932 16.923 4.621 1.00 13.13 116 VAL A N 1
ATOM 648 C CA . VAL A 1 100 ? -12.186 18.178 4.655 1.00 13.45 116 VAL A CA 1
ATOM 649 C C . VAL A 1 100 ? -12.737 19.296 3.764 1.00 14.59 116 VAL A C 1
ATOM 650 O O . VAL A 1 100 ? -12.874 20.429 4.198 1.00 13.16 116 VAL A O 1
ATOM 654 N N . SER A 1 101 ? -13.052 18.960 2.520 1.00 16.70 117 SER A N 1
ATOM 655 C CA . SER A 1 101 ? -13.588 19.942 1.594 1.00 16.87 117 SER A CA 1
ATOM 656 C C . SER A 1 101 ? -14.877 20.623 2.080 1.00 18.55 117 SER A C 1
ATOM 657 O O . SER A 1 101 ? -15.024 21.841 1.960 1.00 18.84 117 SER A O 1
ATOM 660 N N . SER A 1 102 ? -15.804 19.848 2.626 1.00 17.71 118 SER A N 1
ATOM 661 C CA . SER A 1 102 ? -17.068 20.418 3.092 1.00 19.13 118 SER A CA 1
ATOM 662 C C . SER A 1 102 ? -17.062 20.841 4.557 1.00 19.88 118 SER A C 1
ATOM 663 O O . SER A 1 102 ? -17.901 21.632 4.990 1.00 20.94 118 SER A O 1
ATOM 666 N N . GLY A 1 103 ? -16.103 20.327 5.325 1.00 18.40 119 GLY A N 1
ATOM 667 C CA . GLY A 1 103 ? -16.035 20.642 6.734 1.00 15.58 119 GLY A CA 1
ATOM 668 C C . GLY A 1 103 ? -17.094 19.879 7.513 1.00 16.89 119 GLY A C 1
ATOM 669 O O . GLY A 1 103 ? -17.210 20.046 8.728 1.00 19.71 119 GLY A O 1
ATOM 670 N N . LYS A 1 104 ? -17.870 19.036 6.847 1.00 15.36 120 LYS A N 1
ATOM 671 C CA . LYS A 1 104 ? -18.927 18.276 7.539 1.00 18.50 120 LYS A CA 1
ATOM 672 C C . LYS A 1 104 ? -18.455 17.038 8.319 1.00 13.94 120 LYS A C 1
ATOM 673 O O . LYS A 1 104 ? -17.495 16.397 7.937 1.00 11.26 120 LYS A O 1
ATOM 679 N N . CYS A 1 105 ? -19.151 16.717 9.405 1.00 12.80 121 CYS A N 1
ATOM 680 C CA . CYS A 1 105 ? -18.845 15.507 10.179 1.00 12.53 121 CYS A CA 1
ATOM 681 C C . CYS A 1 105 ? -19.576 14.348 9.480 1.00 14.06 121 CYS A C 1
ATOM 682 O O . CYS A 1 105 ? -20.803 14.347 9.409 1.00 16.44 121 CYS A O 1
ATOM 685 N N . LEU A 1 106 ? -18.853 13.368 8.947 1.00 11.58 122 LEU A N 1
ATOM 686 C CA . LEU A 1 106 ? -19.537 12.260 8.284 1.00 13.29 122 LEU A CA 1
ATOM 687 C C . LEU A 1 106 ? -20.062 11.207 9.258 1.00 12.91 122 LEU A C 1
ATOM 688 O O . LEU A 1 106 ? -21.147 10.657 9.077 1.00 11.62 122 LEU A O 1
ATOM 693 N N . LYS A 1 107 ? -19.290 10.926 10.295 1.00 12.42 123 LYS A N 1
ATOM 694 C CA . LYS A 1 107 ? -19.645 9.917 11.279 1.00 12.17 123 LYS A CA 1
ATOM 695 C C . LYS A 1 107 ? -19.067 10.277 12.636 1.00 12.87 123 LYS A C 1
ATOM 696 O O . LYS A 1 107 ? -18.027 10.925 12.719 1.00 9.56 123 LYS A O 1
ATOM 702 N N . THR A 1 108 ? -19.747 9.845 13.691 1.00 12.04 124 THR A N 1
ATOM 703 C CA . THR A 1 108 ? -19.243 10.069 15.029 1.00 11.32 124 THR A CA 1
ATOM 704 C C . THR A 1 108 ? -19.109 8.655 15.578 1.00 12.13 124 THR A C 1
ATOM 705 O O . THR A 1 108 ? -20.048 7.866 15.559 1.00 12.46 124 THR A O 1
ATOM 709 N N . LEU A 1 109 ? -17.890 8.326 15.990 1.00 11.33 125 LEU A N 1
ATOM 710 C CA . LEU A 1 109 ? -17.576 7.000 16.485 1.00 9.67 125 LEU A CA 1
ATOM 711 C C . LEU A 1 109 ? -17.705 6.964 18.006 1.00 9.75 125 LEU A C 1
ATOM 712 O O . LEU A 1 109 ? -16.926 7.570 18.733 1.00 9.10 125 LEU A O 1
ATOM 717 N N . LYS A 1 110 ? -18.716 6.227 18.460 1.00 10.69 126 LYS A N 1
ATOM 718 C CA . LYS A 1 110 ? -19.051 6.103 19.874 1.00 9.46 126 LYS A CA 1
ATOM 719 C C . LYS A 1 110 ? -18.801 4.697 20.409 1.00 11.06 126 LYS A C 1
ATOM 720 O O . LYS A 1 110 ? -19.102 3.701 19.746 1.00 12.85 126 LYS A O 1
ATOM 726 N N . GLY A 1 111 ? -18.260 4.619 21.622 1.00 11.06 127 GLY A N 1
ATOM 727 C CA . GLY A 1 111 ? -17.972 3.325 22.191 1.00 9.97 127 GLY A CA 1
ATOM 728 C C . GLY A 1 111 ? -16.968 3.505 23.184 1.00 12.50 127 GLY A C 1
ATOM 729 O O . GLY A 1 111 ? -17.126 2.660 24.287 1.00 14.80 127 GLY A O 1
ATOM 730 N N . HIS A 1 112 ? -15.966 4.288 23.215 1.00 10.19 128 HIS A N 1
ATOM 731 C CA . HIS A 1 112 ? -15.008 4.441 24.320 1.00 10.83 128 HIS A CA 1
ATOM 732 C C . HIS A 1 112 ? -15.746 4.998 25.531 1.00 10.67 128 HIS A C 1
ATOM 733 O O . HIS A 1 112 ? -16.669 5.803 25.385 1.00 7.90 128 HIS A O 1
ATOM 740 N N . SER A 1 113 ? -15.313 4.566 26.716 1.00 9.38 129 SER A N 1
ATOM 741 C CA . SER A 1 113 ? -15.933 5.036 27.954 1.00 13.72 129 SER A CA 1
ATOM 742 C C . SER A 1 113 ? -15.178 6.165 28.662 1.00 14.00 129 SER A C 1
ATOM 743 O O . SER A 1 113 ? -15.430 6.466 29.835 1.00 11.21 129 SER A O 1
ATOM 746 N N . ASN A 1 114 ? -14.251 6.795 27.965 1.00 12.55 130 ASN A N 1
ATOM 747 C CA . ASN A 1 114 ? -13.498 7.902 28.549 1.00 12.26 130 ASN A CA 1
ATOM 748 C C . ASN A 1 114 ? -12.822 8.661 27.395 1.00 11.02 130 ASN A C 1
ATOM 749 O O . ASN A 1 114 ? -13.053 8.337 26.229 1.00 10.00 130 ASN A O 1
ATOM 754 N N . TYR A 1 115 ? -12.012 9.668 27.700 1.00 9.04 131 TYR A N 1
ATOM 755 C CA . TYR A 1 115 ? -11.361 10.453 26.636 1.00 8.12 131 TYR A CA 1
ATOM 756 C C . TYR A 1 115 ? -10.735 9.587 25.556 1.00 8.59 131 TYR A C 1
ATOM 757 O O . TYR A 1 115 ? -10.134 8.539 25.863 1.00 9.88 131 TYR A O 1
ATOM 766 N N . VAL A 1 116 ? -10.866 10.011 24.296 1.00 5.44 132 VAL A N 1
ATOM 767 C CA . VAL A 1 116 ? -10.214 9.305 23.187 1.00 6.92 132 VAL A CA 1
ATOM 768 C C . VAL A 1 116 ? -8.965 10.165 22.997 1.00 7.50 132 VAL A C 1
ATOM 769 O O . VAL A 1 116 ? -9.029 11.391 22.862 1.00 7.27 132 VAL A O 1
ATOM 773 N N . PHE A 1 117 ? -7.807 9.513 23.012 1.00 5.89 133 PHE A N 1
ATOM 774 C CA . PHE A 1 117 ? -6.546 10.219 22.952 1.00 9.48 133 PHE A CA 1
ATOM 775 C C . PHE A 1 117 ? -5.854 10.257 21.605 1.00 8.70 133 PHE A C 1
ATOM 776 O O . PHE A 1 117 ? -5.359 11.303 21.202 1.00 9.50 133 PHE A O 1
ATOM 784 N N . CYS A 1 118 ? -5.810 9.125 20.929 1.00 8.04 134 CYS A N 1
ATOM 785 C CA . CYS A 1 118 ? -5.092 9.023 19.671 1.00 7.69 134 CYS A CA 1
ATOM 786 C C . CYS A 1 118 ? -5.865 8.278 18.586 1.00 6.93 134 CYS A C 1
ATOM 787 O O . CYS A 1 118 ? -6.730 7.459 18.877 1.00 6.67 134 CYS A O 1
ATOM 790 N N . CYS A 1 119 ? -5.527 8.546 17.317 1.00 7.59 135 CYS A N 1
ATOM 791 C CA . CYS A 1 119 ? -6.225 7.907 16.226 1.00 7.20 135 CYS A CA 1
ATOM 792 C C . CYS A 1 119 ? -5.395 7.899 14.950 1.00 8.96 135 CYS A C 1
ATOM 793 O O . CYS A 1 119 ? -4.435 8.670 14.810 1.00 9.32 135 CYS A O 1
ATOM 796 N N . ASN A 1 120 ? -5.752 7.015 14.029 1.00 10.15 136 ASN A N 1
ATOM 797 C CA . ASN A 1 120 ? -5.050 6.924 12.763 1.00 8.82 136 ASN A CA 1
ATOM 798 C C . ASN A 1 120 ? -5.836 6.049 11.803 1.00 10.57 136 ASN A C 1
ATOM 799 O O . ASN A 1 120 ? -6.547 5.145 12.227 1.00 8.24 136 ASN A O 1
ATOM 804 N N . PHE A 1 121 ? -5.713 6.349 10.509 1.00 9.23 137 PHE A N 1
ATOM 805 C CA . PHE A 1 121 ? -6.342 5.570 9.449 1.00 8.67 137 PHE A CA 1
ATOM 806 C C . PHE A 1 121 ? -5.327 4.508 9.044 1.00 10.21 137 PHE A C 1
ATOM 807 O O . PHE A 1 121 ? -4.129 4.728 9.179 1.00 11.84 137 PHE A O 1
ATOM 815 N N . ASN A 1 122 ? -5.792 3.362 8.527 1.00 9.41 138 ASN A N 1
ATOM 816 C CA . ASN A 1 122 ? -4.844 2.394 8.030 1.00 8.15 138 ASN A CA 1
ATOM 817 C C . ASN A 1 122 ? -4.533 2.880 6.595 1.00 11.41 138 ASN A C 1
ATOM 818 O O . ASN A 1 122 ? -5.188 3.793 6.070 1.00 8.21 138 ASN A O 1
ATOM 823 N N . PRO A 1 123 ? -3.502 2.301 5.957 1.00 10.31 139 PRO A N 1
ATOM 824 C CA . PRO A 1 123 ? -3.167 2.732 4.590 1.00 12.53 139 PRO A CA 1
ATOM 825 C C . PRO A 1 123 ? -4.342 2.653 3.623 1.00 12.93 139 PRO A C 1
ATOM 826 O O . PRO A 1 123 ? -4.518 3.512 2.749 1.00 13.49 139 PRO A O 1
ATOM 830 N N . GLN A 1 124 ? -5.147 1.607 3.775 1.00 13.68 140 GLN A N 1
ATOM 831 C CA . GLN A 1 124 ? -6.310 1.410 2.911 1.00 14.29 140 GLN A CA 1
ATOM 832 C C . GLN A 1 124 ? -7.363 2.487 3.177 1.00 14.76 140 GLN A C 1
ATOM 833 O O . GLN A 1 124 ? -8.194 2.776 2.318 1.00 13.73 140 GLN A O 1
ATOM 839 N N . SER A 1 125 ? -7.327 3.043 4.382 1.00 15.29 141 SER A N 1
ATOM 840 C CA . SER A 1 125 ? -8.254 4.062 4.836 1.00 15.73 141 SER A CA 1
ATOM 841 C C . SER A 1 125 ? -9.680 3.552 4.998 1.00 16.26 141 SER A C 1
ATOM 842 O O . SER A 1 125 ? -10.644 4.328 4.989 1.00 15.62 141 SER A O 1
ATOM 845 N N . ASN A 1 126 ? -9.825 2.237 5.147 1.00 14.67 142 ASN A N 1
ATOM 846 C CA . ASN A 1 126 ? -11.144 1.631 5.374 1.00 13.35 142 ASN A CA 1
ATOM 847 C C . ASN A 1 126 ? -11.311 1.417 6.885 1.00 11.21 142 ASN A C 1
ATOM 848 O O . ASN A 1 126 ? -12.412 1.135 7.361 1.00 11.55 142 ASN A O 1
ATOM 853 N N . LEU A 1 127 ? -10.214 1.542 7.626 1.00 9.09 143 LEU A N 1
ATOM 854 C CA . LEU A 1 127 ? -10.225 1.370 9.085 1.00 8.43 143 LEU A CA 1
ATOM 855 C C . LEU A 1 127 ? -9.591 2.537 9.845 1.00 9.58 143 LEU A C 1
ATOM 856 O O . LEU A 1 127 ? -8.697 3.214 9.342 1.00 9.16 143 LEU A O 1
ATOM 861 N N . ILE A 1 128 ? -10.065 2.742 11.058 1.00 7.85 144 ILE A N 1
ATOM 862 C CA . ILE A 1 128 ? -9.503 3.754 11.940 1.00 9.15 144 ILE A CA 1
ATOM 863 C C . ILE A 1 128 ? -9.211 3.025 13.228 1.00 8.81 144 ILE A C 1
ATOM 864 O O . ILE A 1 128 ? -10.027 2.216 13.678 1.00 8.17 144 ILE A O 1
ATOM 869 N N . VAL A 1 129 ? -8.031 3.260 13.796 1.00 7.90 145 VAL A N 1
ATOM 870 C CA . VAL A 1 129 ? -7.701 2.661 15.073 1.00 5.99 145 VAL A CA 1
ATOM 871 C C . VAL A 1 129 ? -7.636 3.820 16.063 1.00 7.73 145 VAL A C 1
ATOM 872 O O . VAL A 1 129 ? -7.240 4.931 15.699 1.00 5.78 145 VAL A O 1
ATOM 876 N N . SER A 1 130 ? -8.053 3.564 17.306 1.00 7.86 146 SER A N 1
ATOM 877 C CA . SER A 1 130 ? -8.076 4.574 18.350 1.00 8.78 146 SER A CA 1
ATOM 878 C C . SER A 1 130 ? -7.597 4.035 19.680 1.00 8.12 146 SER A C 1
ATOM 879 O O . SER A 1 130 ? -7.651 2.831 19.930 1.00 10.71 146 SER A O 1
ATOM 882 N N . GLY A 1 131 ? -7.125 4.958 20.527 1.00 10.29 147 GLY A N 1
ATOM 883 C CA . GLY A 1 131 ? -6.616 4.622 21.847 1.00 8.75 147 GLY A CA 1
ATOM 884 C C . GLY A 1 131 ? -7.271 5.581 22.830 1.00 10.24 147 GLY A C 1
ATOM 885 O O . GLY A 1 131 ? -7.412 6.770 22.552 1.00 9.38 147 GLY A O 1
ATOM 886 N N . SER A 1 132 ? -7.649 5.073 23.993 1.00 8.62 148 SER A N 1
ATOM 887 C CA . SER A 1 132 ? -8.364 5.901 24.949 1.00 7.95 148 SER A CA 1
ATOM 888 C C . SER A 1 132 ? -7.866 5.802 26.379 1.00 8.84 148 SER A C 1
ATOM 889 O O . SER A 1 132 ? -7.074 4.918 26.730 1.00 6.41 148 SER A O 1
ATOM 892 N N . PHE A 1 133 ? -8.325 6.732 27.197 1.00 10.68 149 PHE A N 1
ATOM 893 C CA . PHE A 1 133 ? -7.994 6.732 28.604 1.00 11.40 149 PHE A CA 1
ATOM 894 C C . PHE A 1 133 ? -8.677 5.529 29.243 1.00 11.35 149 PHE A C 1
ATOM 895 O O . PHE A 1 133 ? -8.324 5.131 30.341 1.00 12.22 149 PHE A O 1
ATOM 903 N N . ASP A 1 134 ? -9.640 4.954 28.524 1.00 9.27 150 ASP A N 1
ATOM 904 C CA . ASP A 1 134 ? -10.353 3.789 29.020 1.00 11.55 150 ASP A CA 1
ATOM 905 C C . ASP A 1 134 ? -9.518 2.508 28.916 1.00 11.02 150 ASP A C 1
ATOM 906 O O . ASP A 1 134 ? -10.000 1.416 29.217 1.00 9.98 150 ASP A O 1
ATOM 911 N N . GLU A 1 135 ? -8.278 2.667 28.476 1.00 8.24 151 GLU A N 1
ATOM 912 C CA . GLU A 1 135 ? -7.277 1.598 28.386 1.00 8.54 151 GLU A CA 1
ATOM 913 C C . GLU A 1 135 ? -7.446 0.611 27.235 1.00 8.57 151 GLU A C 1
ATOM 914 O O . GLU A 1 135 ? -6.731 -0.388 27.166 1.00 8.52 151 GLU A O 1
ATOM 920 N N . SER A 1 136 ? -8.382 0.897 26.331 1.00 6.42 152 SER A N 1
ATOM 921 C CA . SER A 1 136 ? -8.603 0.011 25.205 1.00 9.49 152 SER A CA 1
ATOM 922 C C . SER A 1 136 ? -8.138 0.630 23.906 1.00 11.43 152 SER A C 1
ATOM 923 O O . SER A 1 136 ? -7.862 1.849 23.830 1.00 6.94 152 SER A O 1
ATOM 926 N N . VAL A 1 137 ? -8.017 -0.243 22.908 1.00 9.28 153 VAL A N 1
ATOM 927 C CA . VAL A 1 137 ? -7.696 0.141 21.553 1.00 9.70 153 VAL A CA 1
ATOM 928 C C . VAL A 1 137 ? -8.902 -0.339 20.749 1.00 12.89 153 VAL A C 1
ATOM 929 O O . VAL A 1 137 ? -9.351 -1.482 20.923 1.00 12.78 153 VAL A O 1
ATOM 933 N N . ARG A 1 138 ? -9.469 0.532 19.916 1.00 10.42 154 ARG A N 1
ATOM 934 C CA . ARG A 1 138 ? -10.589 0.117 19.097 1.00 10.43 154 ARG A CA 1
ATOM 935 C C . ARG A 1 138 ? -10.309 0.249 17.612 1.00 10.00 154 ARG A C 1
ATOM 936 O O . ARG A 1 138 ? -9.515 1.090 17.175 1.00 8.52 154 ARG A O 1
ATOM 944 N N . ILE A 1 139 ? -10.959 -0.606 16.844 1.00 10.50 155 ILE A N 1
ATOM 945 C CA . ILE A 1 139 ? -10.808 -0.616 15.406 1.00 7.84 155 ILE A CA 1
ATOM 946 C C . ILE A 1 139 ? -12.190 -0.347 14.872 1.00 9.33 155 ILE A C 1
ATOM 947 O O . ILE A 1 139 ? -13.147 -1.060 15.217 1.00 8.90 155 ILE A O 1
ATOM 952 N N . TRP A 1 140 ? -12.301 0.676 14.041 1.00 8.73 156 TRP A N 1
ATOM 953 C CA . TRP A 1 140 ? -13.590 1.094 13.498 1.00 9.39 156 TRP A CA 1
ATOM 954 C C . TRP A 1 140 ? -13.683 0.978 11.983 1.00 9.36 156 TRP A C 1
ATOM 955 O O . TRP A 1 140 ? -12.698 1.166 11.283 1.00 9.86 156 TRP A O 1
ATOM 966 N N . ASP A 1 141 ? -14.888 0.686 11.506 1.00 10.44 157 ASP A N 1
ATOM 967 C CA . ASP A 1 141 ? -15.143 0.635 10.078 1.00 12.36 157 ASP A CA 1
ATOM 968 C C . ASP A 1 141 ? -15.447 2.078 9.644 1.00 11.06 157 ASP A C 1
ATOM 969 O O . ASP A 1 141 ? -16.371 2.703 10.154 1.00 13.34 157 ASP A O 1
ATOM 974 N N . VAL A 1 142 ? -14.664 2.604 8.720 1.00 10.02 158 VAL A N 1
ATOM 975 C CA . VAL A 1 142 ? -14.831 3.978 8.260 1.00 12.12 158 VAL A CA 1
ATOM 976 C C . VAL A 1 142 ? -16.169 4.269 7.604 1.00 16.75 158 VAL A C 1
ATOM 977 O O . VAL A 1 142 ? -16.800 5.296 7.881 1.00 18.13 158 VAL A O 1
ATOM 981 N N . LYS A 1 143 ? -16.599 3.364 6.732 1.00 18.95 159 LYS A N 1
ATOM 982 C CA . LYS A 1 143 ? -17.847 3.527 5.996 1.00 20.99 159 LYS A CA 1
ATOM 983 C C . LYS A 1 143 ? -19.100 3.448 6.843 1.00 20.68 159 LYS A C 1
ATOM 984 O O . LYS A 1 143 ? -20.065 4.157 6.571 1.00 20.68 159 LYS A O 1
ATOM 990 N N . THR A 1 144 ? -19.102 2.596 7.859 1.00 18.87 160 THR A N 1
ATOM 991 C CA . THR A 1 144 ? -20.297 2.484 8.703 1.00 20.70 160 THR A CA 1
ATOM 992 C C . THR A 1 144 ? -20.171 3.277 9.983 1.00 20.15 160 THR A C 1
ATOM 993 O O . THR A 1 144 ? -21.179 3.605 10.623 1.00 20.92 160 THR A O 1
ATOM 997 N N . GLY A 1 145 ? -18.942 3.586 10.361 1.00 16.65 161 GLY A N 1
ATOM 998 C CA . GLY A 1 145 ? -18.730 4.334 11.572 1.00 17.12 161 GLY A CA 1
ATOM 999 C C . GLY A 1 145 ? -18.980 3.454 12.781 1.00 16.74 161 GLY A C 1
ATOM 1000 O O . GLY A 1 145 ? -19.213 3.945 13.886 1.00 17.72 161 GLY A O 1
ATOM 1001 N N . LYS A 1 146 ? -18.938 2.141 12.576 1.00 15.29 162 LYS A N 1
ATOM 1002 C CA . LYS A 1 146 ? -19.160 1.202 13.652 1.00 17.13 162 LYS A CA 1
ATOM 1003 C C . LYS A 1 146 ? -17.860 0.580 14.164 1.00 15.67 162 LYS A C 1
ATOM 1004 O O . LYS A 1 146 ? -16.935 0.346 13.399 1.00 14.67 162 LYS A O 1
ATOM 1010 N N . CYS A 1 147 ? -17.809 0.310 15.470 1.00 14.92 163 CYS A N 1
ATOM 1011 C CA . CYS A 1 147 ? -16.639 -0.301 16.072 1.00 13.21 163 CYS A CA 1
ATOM 1012 C C . CYS A 1 147 ? -16.633 -1.773 15.684 1.00 16.33 163 CYS A C 1
ATOM 1013 O O . CYS A 1 147 ? -17.638 -2.470 15.854 1.00 15.31 163 CYS A O 1
ATOM 1016 N N . LEU A 1 148 ? -15.506 -2.243 15.148 1.00 13.13 164 LEU A N 1
ATOM 1017 C CA . LEU A 1 148 ? -15.375 -3.632 14.721 1.00 13.90 164 LEU A CA 1
ATOM 1018 C C . LEU A 1 148 ? -14.813 -4.511 15.799 1.00 14.83 164 LEU A C 1
ATOM 1019 O O . LEU A 1 148 ? -15.254 -5.635 15.980 1.00 15.29 164 LEU A O 1
ATOM 1024 N N . LYS A 1 149 ? -13.823 -3.990 16.527 1.00 12.44 165 LYS A N 1
ATOM 1025 C CA . LYS A 1 149 ? -13.177 -4.741 17.589 1.00 14.10 165 LYS A CA 1
ATOM 1026 C C . LYS A 1 149 ? -12.779 -3.826 18.726 1.00 14.06 165 LYS A C 1
ATOM 1027 O O . LYS A 1 149 ? -12.476 -2.654 18.518 1.00 11.71 165 LYS A O 1
ATOM 1033 N N . THR A 1 150 ? -12.782 -4.366 19.931 1.00 11.50 166 THR A N 1
ATOM 1034 C CA . THR A 1 150 ? -12.338 -3.610 21.074 1.00 13.88 166 THR A CA 1
ATOM 1035 C C . THR A 1 150 ? -11.256 -4.472 21.687 1.00 14.53 166 THR A C 1
ATOM 1036 O O . THR A 1 150 ? -11.524 -5.599 22.117 1.00 14.24 166 THR A O 1
ATOM 1040 N N . LEU A 1 151 ? -10.028 -3.969 21.707 1.00 12.09 167 LEU A N 1
ATOM 1041 C CA . LEU A 1 151 ? -8.928 -4.748 22.283 1.00 12.35 167 LEU A CA 1
ATOM 1042 C C . LEU A 1 151 ? -8.576 -4.264 23.673 1.00 13.47 167 LEU A C 1
ATOM 1043 O O . LEU A 1 151 ? -8.377 -3.064 23.867 1.00 11.28 167 LEU A O 1
ATOM 1048 N N . PRO A 1 152 ? -8.515 -5.188 24.662 1.00 12.18 168 PRO A N 1
ATOM 1049 C CA . PRO A 1 152 ? -8.160 -4.872 26.059 1.00 13.40 168 PRO A CA 1
ATOM 1050 C C . PRO A 1 152 ? -6.633 -4.761 26.029 1.00 13.29 168 PRO A C 1
ATOM 1051 O O . PRO A 1 152 ? -5.892 -5.551 26.625 1.00 13.16 168 PRO A O 1
ATOM 1055 N N . ALA A 1 153 ? -6.174 -3.749 25.299 1.00 12.18 169 ALA A N 1
ATOM 1056 C CA . ALA A 1 153 ? -4.768 -3.563 25.051 1.00 11.49 169 ALA A CA 1
ATOM 1057 C C . ALA A 1 153 ? -3.835 -3.256 26.183 1.00 11.19 169 ALA A C 1
ATOM 1058 O O . ALA A 1 153 ? -2.738 -3.807 26.242 1.00 9.57 169 ALA A O 1
ATOM 1060 N N . HIS A 1 154 ? -4.261 -2.403 27.100 1.00 10.14 170 HIS A N 1
ATOM 1061 C CA . HIS A 1 154 ? -3.382 -1.990 28.179 1.00 10.04 170 HIS A CA 1
ATOM 1062 C C . HIS A 1 154 ? -4.049 -1.830 29.540 1.00 8.29 170 HIS A C 1
ATOM 1063 O O . HIS A 1 154 ? -5.264 -2.016 29.667 1.00 11.63 170 HIS A O 1
ATOM 1070 N N . SER A 1 155 ? -3.249 -1.517 30.571 1.00 10.82 171 SER A N 1
ATOM 1071 C CA . SER A 1 155 ? -3.771 -1.335 31.934 1.00 8.45 171 SER A CA 1
ATOM 1072 C C . SER A 1 155 ? -3.654 0.093 32.466 1.00 9.55 171 SER A C 1
ATOM 1073 O O . SER A 1 155 ? -3.684 0.337 33.685 1.00 7.80 171 SER A O 1
ATOM 1076 N N . ASP A 1 156 ? -3.556 1.042 31.540 1.00 7.70 172 ASP A N 1
ATOM 1077 C CA . ASP A 1 156 ? -3.476 2.487 31.827 1.00 10.65 172 ASP A CA 1
ATOM 1078 C C . ASP A 1 156 ? -3.803 3.195 30.516 1.00 10.66 172 ASP A C 1
ATOM 1079 O O . ASP A 1 156 ? -3.895 2.550 29.469 1.00 11.34 172 ASP A O 1
ATOM 1084 N N . PRO A 1 157 ? -3.973 4.535 30.538 1.00 10.55 173 PRO A N 1
ATOM 1085 C CA . PRO A 1 157 ? -4.287 5.224 29.294 1.00 9.66 173 PRO A CA 1
ATOM 1086 C C . PRO A 1 157 ? -3.401 4.867 28.097 1.00 9.07 173 PRO A C 1
ATOM 1087 O O . PRO A 1 157 ? -2.198 4.676 28.248 1.00 10.25 173 PRO A O 1
ATOM 1091 N N . VAL A 1 158 ? -4.017 4.791 26.916 1.00 11.21 174 VAL A N 1
ATOM 1092 C CA . VAL A 1 158 ? -3.316 4.472 25.661 1.00 8.97 174 VAL A CA 1
ATOM 1093 C C . VAL A 1 158 ? -2.848 5.754 24.987 1.00 7.85 174 VAL A C 1
ATOM 1094 O O . VAL A 1 158 ? -3.649 6.577 24.547 1.00 10.25 174 VAL A O 1
ATOM 1098 N N . SER A 1 159 ? -1.533 5.915 24.879 1.00 9.84 175 SER A N 1
ATOM 1099 C CA . SER A 1 159 ? -0.959 7.139 24.334 1.00 8.12 175 SER A CA 1
ATOM 1100 C C . SER A 1 159 ? -0.815 7.274 22.820 1.00 8.61 175 SER A C 1
ATOM 1101 O O . SER A 1 159 ? -0.752 8.406 22.297 1.00 5.81 175 SER A O 1
ATOM 1104 N N . ALA A 1 160 ? -0.755 6.157 22.095 1.00 6.97 176 ALA A N 1
ATOM 1105 C CA . ALA A 1 160 ? -0.607 6.217 20.659 1.00 9.03 176 ALA A CA 1
ATOM 1106 C C . ALA A 1 160 ? -1.037 4.907 20.001 1.00 9.39 176 ALA A C 1
ATOM 1107 O O . ALA A 1 160 ? -0.987 3.835 20.635 1.00 8.74 176 ALA A O 1
ATOM 1109 N N . VAL A 1 161 ? -1.473 5.007 18.752 1.00 7.57 177 VAL A N 1
ATOM 1110 C CA . VAL A 1 161 ? -1.874 3.829 17.962 1.00 6.95 177 VAL A CA 1
ATOM 1111 C C . VAL A 1 161 ? -1.442 4.148 16.523 1.00 6.99 177 VAL A C 1
ATOM 1112 O O . VAL A 1 161 ? -1.620 5.264 16.066 1.00 9.11 177 VAL A O 1
ATOM 1116 N N . HIS A 1 162 ? -0.887 3.178 15.810 1.00 6.62 178 HIS A N 1
ATOM 1117 C CA . HIS A 1 162 ? -0.417 3.439 14.445 1.00 7.50 178 HIS A CA 1
ATOM 1118 C C . HIS A 1 162 ? -0.402 2.127 13.664 1.00 9.29 178 HIS A C 1
ATOM 1119 O O . HIS A 1 162 ? -0.073 1.074 14.230 1.00 6.89 178 HIS A O 1
ATOM 1126 N N . PHE A 1 163 ? -0.773 2.184 12.396 1.00 7.30 179 PHE A N 1
ATOM 1127 C CA . PHE A 1 163 ? -0.754 0.979 11.539 1.00 10.73 179 PHE A CA 1
ATOM 1128 C C . PHE A 1 163 ? 0.589 0.938 10.828 1.00 12.00 179 PHE A C 1
ATOM 1129 O O . PHE A 1 163 ? 1.191 1.988 10.567 1.00 11.50 179 PHE A O 1
ATOM 1137 N N . ASN A 1 164 ? 1.068 -0.271 10.482 1.00 9.01 180 ASN A N 1
ATOM 1138 C CA . ASN A 1 164 ? 2.303 -0.375 9.720 1.00 12.25 180 ASN A CA 1
ATOM 1139 C C . ASN A 1 164 ? 1.946 -0.109 8.241 1.00 13.96 180 ASN A C 1
ATOM 1140 O O . ASN A 1 164 ? 0.788 0.182 7.910 1.00 13.21 180 ASN A O 1
ATOM 1145 N N . ARG A 1 165 ? 2.939 -0.209 7.357 1.00 12.63 181 ARG A N 1
ATOM 1146 C CA . ARG A 1 165 ? 2.772 0.091 5.927 1.00 14.92 181 ARG A CA 1
ATOM 1147 C C . ARG A 1 165 ? 1.738 -0.719 5.145 1.00 12.38 181 ARG A C 1
ATOM 1148 O O . ARG A 1 165 ? 1.093 -0.181 4.248 1.00 15.50 181 ARG A O 1
ATOM 1156 N N . ASP A 1 166 ? 1.576 -2.000 5.450 1.00 13.70 182 ASP A N 1
ATOM 1157 C CA . ASP A 1 166 ? 0.582 -2.771 4.701 1.00 13.33 182 ASP A CA 1
ATOM 1158 C C . ASP A 1 166 ? -0.717 -2.925 5.483 1.00 12.09 182 ASP A C 1
ATOM 1159 O O . ASP A 1 166 ? -1.637 -3.650 5.076 1.00 11.06 182 ASP A O 1
ATOM 1164 N N . GLY A 1 167 ? -0.787 -2.228 6.611 1.00 11.91 183 GLY A N 1
ATOM 1165 C CA . GLY A 1 167 ? -1.976 -2.250 7.449 1.00 11.36 183 GLY A CA 1
ATOM 1166 C C . GLY A 1 167 ? -2.243 -3.498 8.263 1.00 11.17 183 GLY A C 1
ATOM 1167 O O . GLY A 1 167 ? -3.201 -3.546 9.036 1.00 13.31 183 GLY A O 1
ATOM 1168 N N . SER A 1 168 ? -1.411 -4.515 8.123 1.00 12.82 184 SER A N 1
ATOM 1169 C CA . SER A 1 168 ? -1.629 -5.763 8.854 1.00 10.89 184 SER A CA 1
ATOM 1170 C C . SER A 1 168 ? -1.288 -5.700 10.342 1.00 12.99 184 SER A C 1
ATOM 1171 O O . SER A 1 168 ? -1.699 -6.569 11.112 1.00 12.41 184 SER A O 1
ATOM 1174 N N . LEU A 1 169 ? -0.557 -4.665 10.760 1.00 10.86 185 LEU A N 1
ATOM 1175 C CA . LEU A 1 169 ? -0.176 -4.553 12.163 1.00 10.52 185 LEU A CA 1
ATOM 1176 C C . LEU A 1 169 ? -0.537 -3.194 12.736 1.00 11.01 185 LEU A C 1
ATOM 1177 O O . LEU A 1 169 ? -0.594 -2.200 12.000 1.00 8.89 185 LEU A O 1
ATOM 1182 N N . ILE A 1 170 ? -0.747 -3.170 14.043 1.00 8.76 186 ILE A N 1
ATOM 1183 C CA . ILE A 1 170 ? -1.050 -1.949 14.778 1.00 7.41 186 ILE A CA 1
ATOM 1184 C C . ILE A 1 170 ? -0.088 -1.932 15.956 1.00 9.55 186 ILE A C 1
ATOM 1185 O O . ILE A 1 170 ? 0.135 -2.964 16.605 1.00 8.70 186 ILE A O 1
ATOM 1190 N N . VAL A 1 171 ? 0.520 -0.783 16.229 1.00 8.18 187 VAL A N 1
ATOM 1191 C CA . VAL A 1 171 ? 1.382 -0.713 17.413 1.00 8.99 187 VAL A CA 1
ATOM 1192 C C . VAL A 1 171 ? 0.703 0.267 18.360 1.00 9.67 187 VAL A C 1
ATOM 1193 O O . VAL A 1 171 ? 0.215 1.314 17.931 1.00 10.66 187 VAL A O 1
ATOM 1197 N N . SER A 1 172 ? 0.622 -0.099 19.632 1.00 8.74 188 SER A N 1
ATOM 1198 C CA . SER A 1 172 ? 0.012 0.770 20.619 1.00 10.67 188 SER A CA 1
ATOM 1199 C C . SER A 1 172 ? 0.988 0.971 21.782 1.00 10.74 188 SER A C 1
ATOM 1200 O O . SER A 1 172 ? 1.885 0.153 21.999 1.00 9.88 188 SER A O 1
ATOM 1203 N N . SER A 1 173 ? 0.825 2.086 22.491 1.00 11.49 189 SER A N 1
ATOM 1204 C CA . SER A 1 173 ? 1.682 2.406 23.618 1.00 9.80 189 SER A CA 1
ATOM 1205 C C . SER A 1 173 ? 0.809 2.866 24.778 1.00 11.77 189 SER A C 1
ATOM 1206 O O . SER A 1 173 ? -0.338 3.296 24.587 1.00 10.48 189 SER A O 1
ATOM 1209 N N . SER A 1 174 ? 1.351 2.785 25.988 1.00 10.27 190 SER A N 1
ATOM 1210 C CA . SER A 1 174 ? 0.566 3.167 27.161 1.00 9.83 190 SER A CA 1
ATOM 1211 C C . SER A 1 174 ? 1.392 3.591 28.343 1.00 11.26 190 SER A C 1
ATOM 1212 O O . SER A 1 174 ? 2.596 3.282 28.435 1.00 7.53 190 SER A O 1
ATOM 1215 N N . TYR A 1 175 ? 0.734 4.300 29.265 1.00 11.67 191 TYR A N 1
ATOM 1216 C CA . TYR A 1 175 ? 1.353 4.712 30.510 1.00 12.68 191 TYR A CA 1
ATOM 1217 C C . TYR A 1 175 ? 1.671 3.480 31.359 1.00 12.98 191 TYR A C 1
ATOM 1218 O O . TYR A 1 175 ? 2.378 3.593 32.373 1.00 11.52 191 TYR A O 1
ATOM 1227 N N . ASP A 1 176 ? 1.168 2.305 30.975 1.00 10.39 192 ASP A N 1
ATOM 1228 C CA . ASP A 1 176 ? 1.483 1.105 31.753 1.00 9.99 192 ASP A CA 1
ATOM 1229 C C . ASP A 1 176 ? 2.898 0.638 31.443 1.00 12.16 192 ASP A C 1
ATOM 1230 O O . ASP A 1 176 ? 3.349 -0.369 31.975 1.00 15.45 192 ASP A O 1
ATOM 1235 N N . GLY A 1 177 ? 3.600 1.400 30.610 1.00 10.17 193 GLY A N 1
ATOM 1236 C CA . GLY A 1 177 ? 4.974 1.098 30.264 1.00 11.41 193 GLY A CA 1
ATOM 1237 C C . GLY A 1 177 ? 5.185 0.116 29.136 1.00 10.78 193 GLY A C 1
ATOM 1238 O O . GLY A 1 177 ? 6.316 -0.248 28.819 1.00 11.62 193 GLY A O 1
ATOM 1239 N N . LEU A 1 178 ? 4.099 -0.333 28.517 1.00 11.44 194 LEU A N 1
ATOM 1240 C CA . LEU A 1 178 ? 4.257 -1.297 27.432 1.00 10.94 194 LEU A CA 1
ATOM 1241 C C . LEU A 1 178 ? 3.977 -0.746 26.052 1.00 13.58 194 LEU A C 1
ATOM 1242 O O . LEU A 1 178 ? 3.240 0.237 25.880 1.00 12.38 194 LEU A O 1
ATOM 1247 N N . CYS A 1 179 ? 4.581 -1.405 25.074 1.00 12.00 195 CYS A N 1
ATOM 1248 C CA . CYS A 1 179 ? 4.364 -1.121 23.672 1.00 12.78 195 CYS A CA 1
ATOM 1249 C C . CYS A 1 179 ? 4.018 -2.504 23.146 1.00 13.43 195 CYS A C 1
ATOM 1250 O O . CYS A 1 179 ? 4.781 -3.473 23.330 1.00 15.12 195 CYS A O 1
ATOM 1253 N N . ARG A 1 180 ? 2.851 -2.634 22.533 1.00 13.84 196 ARG A N 1
ATOM 1254 C CA . ARG A 1 180 ? 2.430 -3.927 22.012 1.00 10.74 196 ARG A CA 1
ATOM 1255 C C . ARG A 1 180 ? 2.100 -3.873 20.536 1.00 11.30 196 ARG A C 1
ATOM 1256 O O . ARG A 1 180 ? 1.690 -2.825 20.022 1.00 10.38 196 ARG A O 1
ATOM 1264 N N . ILE A 1 181 ? 2.289 -4.987 19.844 1.00 10.41 197 ILE A N 1
ATOM 1265 C CA . ILE A 1 181 ? 1.982 -5.032 18.413 1.00 10.63 197 ILE A CA 1
ATOM 1266 C C . ILE A 1 181 ? 0.851 -6.010 18.214 1.00 10.46 197 ILE A C 1
ATOM 1267 O O . ILE A 1 181 ? 0.892 -7.141 18.721 1.00 12.51 197 ILE A O 1
ATOM 1272 N N . TRP A 1 182 ? -0.180 -5.564 17.496 1.00 9.38 198 TRP A N 1
ATOM 1273 C CA . TRP A 1 182 ? -1.383 -6.360 17.249 1.00 10.40 198 TRP A CA 1
ATOM 1274 C C . TRP A 1 182 ? -1.612 -6.734 15.786 1.00 10.76 198 TRP A C 1
ATOM 1275 O O . TRP A 1 182 ? -1.272 -5.978 14.861 1.00 10.60 198 TRP A O 1
ATOM 1286 N N . ASP A 1 183 ? -2.203 -7.900 15.590 1.00 10.91 199 ASP A N 1
ATOM 1287 C CA . ASP A 1 183 ? -2.568 -8.384 14.268 1.00 12.24 199 ASP A CA 1
ATOM 1288 C C . ASP A 1 183 ? -3.896 -7.722 14.010 1.00 11.21 199 ASP A C 1
ATOM 1289 O O . ASP A 1 183 ? -4.860 -7.945 14.739 1.00 11.60 199 ASP A O 1
ATOM 1294 N N . THR A 1 184 ? -3.956 -6.883 12.975 1.00 10.67 200 THR A N 1
ATOM 1295 C CA . THR A 1 184 ? -5.188 -6.168 12.666 1.00 11.23 200 THR A CA 1
ATOM 1296 C C . THR A 1 184 ? -6.420 -7.029 12.382 1.00 12.29 200 THR A C 1
ATOM 1297 O O . THR A 1 184 ? -7.510 -6.771 12.913 1.00 11.73 200 THR A O 1
ATOM 1301 N N . ALA A 1 185 ? -6.263 -8.031 11.522 1.00 12.40 201 ALA A N 1
ATOM 1302 C CA . ALA A 1 185 ? -7.396 -8.866 11.143 1.00 9.43 201 ALA A CA 1
ATOM 1303 C C . ALA A 1 185 ? -8.038 -9.618 12.309 1.00 11.94 201 ALA A C 1
ATOM 1304 O O . ALA A 1 185 ? -9.269 -9.733 12.383 1.00 12.60 201 ALA A O 1
ATOM 1306 N N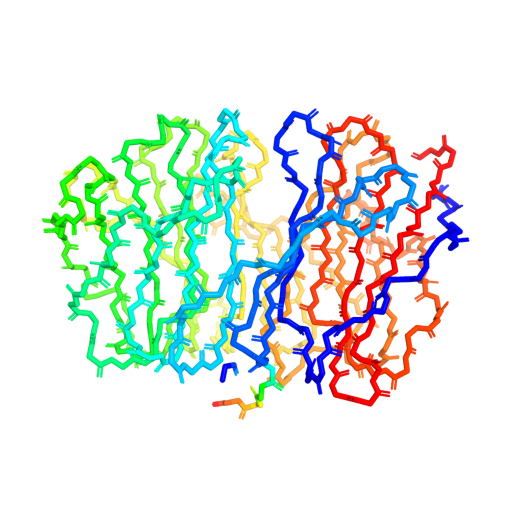 . SER A 1 186 ? -7.221 -10.104 13.250 1.00 10.08 202 SER A N 1
ATOM 1307 C CA . SER A 1 186 ? -7.750 -10.851 14.379 1.00 13.05 202 SER A CA 1
ATOM 1308 C C . SER A 1 186 ? -7.819 -10.073 15.686 1.00 12.49 202 SER A C 1
ATOM 1309 O O . SER A 1 186 ? -8.555 -10.454 16.594 1.00 9.19 202 SER A O 1
ATOM 1312 N N . GLY A 1 187 ? -7.044 -9.002 15.791 1.00 13.60 203 GLY A N 1
ATOM 1313 C CA . GLY A 1 187 ? -7.062 -8.230 17.021 1.00 12.52 203 GLY A CA 1
ATOM 1314 C C . GLY A 1 187 ? -6.230 -8.859 18.138 1.00 12.74 203 GLY A C 1
ATOM 1315 O O . GLY A 1 187 ? -6.126 -8.314 19.233 1.00 12.22 203 GLY A O 1
ATOM 1316 N N . GLN A 1 188 ? -5.613 -10.027 17.847 1.00 10.31 204 GLN A N 1
ATOM 1317 C CA . GLN A 1 188 ? -4.811 -10.708 18.848 1.00 13.05 204 GLN A CA 1
ATOM 1318 C C . GLN A 1 188 ? -3.403 -10.108 18.884 1.00 12.89 204 GLN A C 1
ATOM 1319 O O . GLN A 1 188 ? -2.887 -9.633 17.863 1.00 11.36 204 GLN A O 1
ATOM 1325 N N . CYS A 1 189 ? -2.775 -10.117 20.064 1.00 13.09 205 CYS A N 1
ATOM 1326 C CA . CYS A 1 189 ? -1.438 -9.555 20.228 1.00 13.02 205 CYS A CA 1
ATOM 1327 C C . CYS A 1 189 ? -0.332 -10.434 19.641 1.00 13.09 205 CYS A C 1
ATOM 1328 O O . CYS A 1 189 ? -0.268 -11.624 19.906 1.00 13.25 205 CYS A O 1
ATOM 1331 N N . LEU A 1 190 ? 0.546 -9.836 18.839 1.00 14.26 206 LEU A N 1
ATOM 1332 C CA . LEU A 1 190 ? 1.644 -10.569 18.242 1.00 15.74 206 LEU A CA 1
ATOM 1333 C C . LEU A 1 190 ? 2.877 -10.499 19.118 1.00 19.12 206 LEU A C 1
ATOM 1334 O O . LEU A 1 190 ? 3.631 -11.468 19.212 1.00 19.02 206 LEU A O 1
ATOM 1339 N N . LYS A 1 191 ? 3.075 -9.370 19.794 1.00 19.54 207 LYS A N 1
ATOM 1340 C CA . LYS A 1 191 ? 4.271 -9.210 20.618 1.00 21.18 207 LYS A CA 1
ATOM 1341 C C . LYS A 1 191 ? 4.171 -8.021 21.564 1.00 21.23 207 LYS A C 1
ATOM 1342 O O . LYS A 1 191 ? 3.469 -7.048 21.279 1.00 19.16 207 LYS A O 1
ATOM 1348 N N . THR A 1 192 ? 4.872 -8.108 22.684 1.00 20.18 208 THR A N 1
ATOM 1349 C CA . THR A 1 192 ? 4.926 -7.025 23.664 1.00 21.12 208 THR A CA 1
ATOM 1350 C C . THR A 1 192 ? 6.401 -6.686 23.842 1.00 26.39 208 THR A C 1
ATOM 1351 O O . THR A 1 192 ? 7.241 -7.586 24.005 1.00 24.15 208 THR A O 1
ATOM 1355 N N . LEU A 1 193 ? 6.736 -5.393 23.792 1.00 31.78 209 LEU A N 1
ATOM 1356 C CA . LEU A 1 193 ? 8.115 -4.952 24.005 1.00 36.55 209 LEU A CA 1
ATOM 1357 C C . LEU A 1 193 ? 8.217 -4.315 25.399 1.00 40.83 209 LEU A C 1
ATOM 1358 O O . LEU A 1 193 ? 7.404 -3.450 25.758 1.00 40.79 209 LEU A O 1
ATOM 1363 N N . ILE A 1 194 ? 9.195 -4.743 26.189 1.00 45.11 210 ILE A N 1
ATOM 1364 C CA . ILE A 1 194 ? 9.421 -4.158 27.517 1.00 48.79 210 ILE A CA 1
ATOM 1365 C C . ILE A 1 194 ? 10.934 -3.987 27.734 1.00 50.86 210 ILE A C 1
ATOM 1366 O O . ILE A 1 194 ? 11.713 -4.907 27.475 1.00 49.84 210 ILE A O 1
ATOM 1371 N N . ASP A 1 195 ? 11.344 -2.801 28.188 1.00 53.57 211 ASP A N 1
ATOM 1372 C CA . ASP A 1 195 ? 12.750 -2.526 28.474 1.00 56.19 211 ASP A CA 1
ATOM 1373 C C . ASP A 1 195 ? 13.094 -3.211 29.796 1.00 57.19 211 ASP A C 1
ATOM 1374 O O . ASP A 1 195 ? 12.284 -3.972 30.341 1.00 56.61 211 ASP A O 1
ATOM 1379 N N . ASP A 1 196 ? 14.287 -2.946 30.312 1.00 58.10 212 ASP A N 1
ATOM 1380 C CA . ASP A 1 196 ? 14.686 -3.524 31.584 1.00 58.09 212 ASP A CA 1
ATOM 1381 C C . ASP A 1 196 ? 13.809 -2.861 32.658 1.00 55.91 212 ASP A C 1
ATOM 1382 O O . ASP A 1 196 ? 13.702 -3.334 33.791 1.00 55.15 212 ASP A O 1
ATOM 1387 N N . ASP A 1 197 ? 13.165 -1.763 32.261 1.00 52.47 213 ASP A N 1
ATOM 1388 C CA . ASP A 1 197 ? 12.287 -1.014 33.147 1.00 48.81 213 ASP A CA 1
ATOM 1389 C C . ASP A 1 197 ? 10.992 -0.714 32.385 1.00 45.61 213 ASP A C 1
ATOM 1390 O O . ASP A 1 197 ? 10.853 -1.104 31.222 1.00 46.41 213 ASP A O 1
ATOM 1395 N N . ASN A 1 198 ? 10.041 -0.042 33.032 1.00 40.00 214 ASN A N 1
ATOM 1396 C CA . ASN A 1 198 ? 8.795 0.282 32.356 1.00 35.18 214 ASN A CA 1
ATOM 1397 C C . ASN A 1 198 ? 8.260 1.702 32.594 1.00 29.24 214 ASN A C 1
ATOM 1398 O O . ASN A 1 198 ? 7.145 1.881 33.078 1.00 29.53 214 ASN A O 1
ATOM 1403 N N . PRO A 1 199 ? 9.068 2.722 32.277 1.00 23.98 215 PRO A N 1
ATOM 1404 C CA . PRO A 1 199 ? 8.562 4.090 32.482 1.00 20.69 215 PRO A CA 1
ATOM 1405 C C . PRO A 1 199 ? 7.394 4.274 31.481 1.00 17.65 215 PRO A C 1
ATOM 1406 O O . PRO A 1 199 ? 7.307 3.563 30.484 1.00 16.04 215 PRO A O 1
ATOM 1410 N N . PRO A 1 200 ? 6.470 5.202 31.762 1.00 13.98 216 PRO A N 1
ATOM 1411 C CA . PRO A 1 200 ? 5.335 5.428 30.857 1.00 14.36 216 PRO A CA 1
ATOM 1412 C C . PRO A 1 200 ? 5.791 5.598 29.403 1.00 12.92 216 PRO A C 1
ATOM 1413 O O . PRO A 1 200 ? 6.748 6.318 29.138 1.00 13.43 216 PRO A O 1
ATOM 1417 N N . VAL A 1 201 ? 5.133 4.913 28.477 1.00 10.28 217 VAL A N 1
ATOM 1418 C CA . VAL A 1 201 ? 5.471 5.044 27.065 1.00 9.35 217 VAL A CA 1
ATOM 1419 C C . VAL A 1 201 ? 4.462 6.063 26.534 1.00 10.39 217 VAL A C 1
ATOM 1420 O O . VAL A 1 201 ? 3.262 5.797 26.471 1.00 11.43 217 VAL A O 1
ATOM 1424 N N . SER A 1 202 ? 4.974 7.224 26.171 1.00 10.89 218 SER A N 1
ATOM 1425 C CA . SER A 1 202 ? 4.137 8.353 25.742 1.00 9.03 218 SER A CA 1
ATOM 1426 C C . SER A 1 202 ? 3.826 8.479 24.263 1.00 7.58 218 SER A C 1
ATOM 1427 O O . SER A 1 202 ? 2.952 9.235 23.872 1.00 7.91 218 SER A O 1
ATOM 1430 N N . PHE A 1 203 ? 4.539 7.740 23.431 1.00 9.17 219 PHE A N 1
ATOM 1431 C CA . PHE A 1 203 ? 4.301 7.801 21.995 1.00 10.27 219 PHE A CA 1
ATOM 1432 C C . PHE A 1 203 ? 4.969 6.657 21.277 1.00 8.92 219 PHE A C 1
ATOM 1433 O O . PHE A 1 203 ? 6.002 6.168 21.708 1.00 11.34 219 PHE A O 1
ATOM 1441 N N . VAL A 1 204 ? 4.368 6.220 20.168 1.00 8.23 220 VAL A N 1
ATOM 1442 C CA . VAL A 1 204 ? 4.971 5.169 19.389 1.00 11.07 220 VAL A CA 1
ATOM 1443 C C . VAL A 1 204 ? 4.469 5.223 17.955 1.00 12.57 220 VAL A C 1
ATOM 1444 O O . VAL A 1 204 ? 3.364 5.716 17.699 1.00 13.05 220 VAL A O 1
ATOM 1448 N N . LYS A 1 205 ? 5.293 4.760 17.024 1.00 13.97 221 LYS A N 1
ATOM 1449 C CA . LYS A 1 205 ? 4.888 4.679 15.624 1.00 13.09 221 LYS A CA 1
ATOM 1450 C C . LYS A 1 205 ? 5.873 3.810 14.883 1.00 11.85 221 LYS A C 1
ATOM 1451 O O . LYS A 1 205 ? 7.028 3.687 15.297 1.00 9.19 221 LYS A O 1
ATOM 1457 N N . PHE A 1 206 ? 5.412 3.174 13.812 1.00 11.75 222 PHE A N 1
ATOM 1458 C CA . PHE A 1 206 ? 6.279 2.342 12.988 1.00 10.04 222 PHE A CA 1
ATOM 1459 C C . PHE A 1 206 ? 7.095 3.281 12.108 1.00 13.00 222 PHE A C 1
ATOM 1460 O O . PHE A 1 206 ? 6.648 4.409 11.800 1.00 10.82 222 PHE A O 1
ATOM 1468 N N . SER A 1 207 ? 8.266 2.817 11.695 1.00 13.12 223 SER A N 1
ATOM 1469 C CA . SER A 1 207 ? 9.125 3.567 10.789 1.00 15.03 223 SER A CA 1
ATOM 1470 C C . SER A 1 207 ? 8.453 3.460 9.406 1.00 18.28 223 SER A C 1
ATOM 1471 O O . SER A 1 207 ? 7.539 2.672 9.210 1.00 17.85 223 SER A O 1
ATOM 1474 N N . PRO A 1 208 ? 8.906 4.258 8.424 1.00 20.31 224 PRO A N 1
ATOM 1475 C CA . PRO A 1 208 ? 8.313 4.207 7.088 1.00 20.86 224 PRO A CA 1
ATOM 1476 C C . PRO A 1 208 ? 8.173 2.817 6.471 1.00 21.53 224 PRO A C 1
ATOM 1477 O O . PRO A 1 208 ? 7.142 2.507 5.875 1.00 21.69 224 PRO A O 1
ATOM 1481 N N . ASN A 1 209 ? 9.183 1.987 6.618 1.00 22.74 225 ASN A N 1
ATOM 1482 C CA . ASN A 1 209 ? 9.134 0.646 6.027 1.00 26.48 225 ASN A CA 1
ATOM 1483 C C . ASN A 1 209 ? 8.470 -0.385 6.926 1.00 25.38 225 ASN A C 1
ATOM 1484 O O . ASN A 1 209 ? 8.337 -1.545 6.556 1.00 27.09 225 ASN A O 1
ATOM 1489 N N . GLY A 1 210 ? 8.058 0.045 8.117 1.00 24.89 226 GLY A N 1
ATOM 1490 C CA . GLY A 1 210 ? 7.404 -0.862 9.049 1.00 21.07 226 GLY A CA 1
ATOM 1491 C C . GLY A 1 210 ? 8.324 -1.843 9.758 1.00 21.23 226 GLY A C 1
ATOM 1492 O O . GLY A 1 210 ? 7.858 -2.731 10.463 1.00 19.19 226 GLY A O 1
ATOM 1493 N N . LYS A 1 211 ? 9.628 -1.697 9.594 1.00 18.72 227 LYS A N 1
ATOM 1494 C CA . LYS A 1 211 ? 10.564 -2.610 10.233 1.00 20.49 227 LYS A CA 1
ATOM 1495 C C . LYS A 1 211 ? 10.924 -2.182 11.653 1.00 19.98 227 LYS A C 1
ATOM 1496 O O . LYS A 1 211 ? 11.190 -3.014 12.519 1.00 20.02 227 LYS A O 1
ATOM 1502 N N . TYR A 1 212 ? 10.931 -0.876 11.888 1.00 19.28 228 TYR A N 1
ATOM 1503 C CA . TYR A 1 212 ? 11.277 -0.351 13.197 1.00 19.33 228 TYR A CA 1
ATOM 1504 C C . TYR A 1 212 ? 10.111 0.328 13.885 1.00 17.63 228 TYR A C 1
ATOM 1505 O O . TYR A 1 212 ? 9.055 0.558 13.274 1.00 17.95 228 TYR A O 1
ATOM 1514 N N . ILE A 1 213 ? 10.311 0.637 15.145 1.00 16.48 229 ILE A N 1
ATOM 1515 C CA . ILE A 1 213 ? 9.314 1.312 15.956 1.00 14.25 229 ILE A CA 1
ATOM 1516 C C . ILE A 1 213 ? 9.998 2.376 16.810 1.00 15.25 229 ILE A C 1
ATOM 1517 O O . ILE A 1 213 ? 10.903 2.067 17.599 1.00 15.80 229 ILE A O 1
ATOM 1522 N N . LEU A 1 214 ? 9.556 3.626 16.637 1.00 12.58 230 LEU A N 1
ATOM 1523 C CA . LEU A 1 214 ? 10.089 4.772 17.365 1.00 12.57 230 LEU A CA 1
ATOM 1524 C C . LEU A 1 214 ? 9.214 4.962 18.594 1.00 11.80 230 LEU A C 1
ATOM 1525 O O . LEU A 1 214 ? 8.003 5.133 18.470 1.00 12.58 230 LEU A O 1
ATOM 1530 N N . ALA A 1 215 ? 9.828 4.952 19.769 1.00 12.36 231 ALA A N 1
ATOM 1531 C CA . ALA A 1 215 ? 9.086 5.072 21.025 1.00 12.52 231 ALA A CA 1
ATOM 1532 C C . ALA A 1 215 ? 9.612 6.125 21.975 1.00 12.08 231 ALA A C 1
ATOM 1533 O O . ALA A 1 215 ? 10.816 6.223 22.206 1.00 12.96 231 ALA A O 1
ATOM 1535 N N . ALA A 1 216 ? 8.690 6.896 22.558 1.00 12.01 232 ALA A N 1
ATOM 1536 C CA . ALA A 1 216 ? 9.070 7.925 23.516 1.00 11.53 232 ALA A CA 1
ATOM 1537 C C . ALA A 1 216 ? 8.639 7.449 24.895 1.00 10.24 232 ALA A C 1
ATOM 1538 O O . ALA A 1 216 ? 7.563 6.866 25.033 1.00 10.83 232 ALA A O 1
ATOM 1540 N N . THR A 1 217 ? 9.490 7.669 25.898 1.00 9.65 233 THR A N 1
ATOM 1541 C CA . THR A 1 217 ? 9.162 7.319 27.276 1.00 11.04 233 THR A CA 1
ATOM 1542 C C . THR A 1 217 ? 9.357 8.589 28.115 1.00 13.20 233 THR A C 1
ATOM 1543 O O . THR A 1 217 ? 10.189 9.444 27.791 1.00 13.85 233 THR A O 1
ATOM 1547 N N . LEU A 1 218 ? 8.580 8.712 29.181 1.00 13.12 234 LEU A N 1
ATOM 1548 C CA . LEU A 1 218 ? 8.634 9.900 30.011 1.00 13.51 234 LEU A CA 1
ATOM 1549 C C . LEU A 1 218 ? 9.809 9.961 30.958 1.00 13.21 234 LEU A C 1
ATOM 1550 O O . LEU A 1 218 ? 9.659 10.233 32.157 1.00 13.58 234 LEU A O 1
ATOM 1555 N N . ASP A 1 219 ? 10.987 9.679 30.404 1.00 12.82 235 ASP A N 1
ATOM 1556 C CA . ASP A 1 219 ? 12.232 9.770 31.146 1.00 14.47 235 ASP A CA 1
ATOM 1557 C C . ASP A 1 219 ? 13.225 10.460 30.228 1.00 14.12 235 ASP A C 1
ATOM 1558 O O . ASP A 1 219 ? 14.416 10.149 30.217 1.00 16.18 235 ASP A O 1
ATOM 1563 N N . ASN A 1 220 ? 12.710 11.408 29.442 1.00 13.36 236 ASN A N 1
ATOM 1564 C CA . ASN A 1 220 ? 13.529 12.174 28.508 1.00 11.80 236 ASN A CA 1
ATOM 1565 C C . ASN A 1 220 ? 14.261 11.283 27.507 1.00 13.06 236 ASN A C 1
ATOM 1566 O O . ASN A 1 220 ? 15.417 11.539 27.160 1.00 12.38 236 ASN A O 1
ATOM 1571 N N . THR A 1 221 ? 13.593 10.231 27.029 1.00 12.50 237 THR A N 1
ATOM 1572 C CA . THR A 1 221 ? 14.229 9.315 26.088 1.00 12.81 237 THR A CA 1
ATOM 1573 C C . THR A 1 221 ? 13.354 8.832 24.950 1.00 12.46 237 THR A C 1
ATOM 1574 O O . THR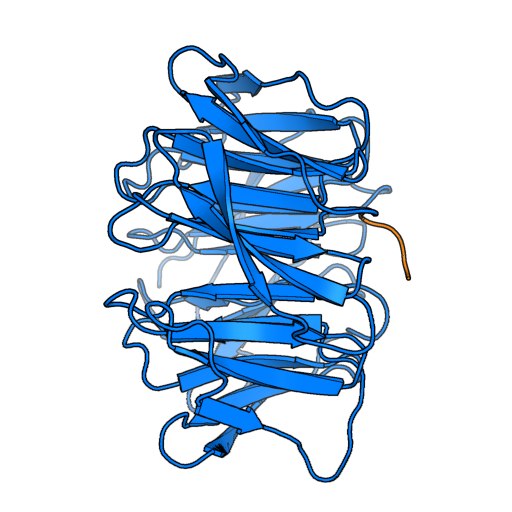 A 1 221 ? 12.183 8.505 25.151 1.00 14.31 237 THR A O 1
ATOM 1578 N N . LEU A 1 222 ? 13.959 8.782 23.760 1.00 13.40 238 LEU A N 1
ATOM 1579 C CA . LEU A 1 222 ? 13.356 8.254 22.542 1.00 11.18 238 LEU A CA 1
ATOM 1580 C C . LEU A 1 222 ? 14.221 7.058 22.159 1.00 11.71 238 LEU A C 1
ATOM 1581 O O . LEU A 1 222 ? 15.449 7.113 22.296 1.00 12.83 238 LEU A O 1
ATOM 1586 N N . LYS A 1 223 ? 13.590 5.986 21.691 1.00 12.34 239 LYS A N 1
ATOM 1587 C CA . LYS A 1 223 ? 14.294 4.775 21.274 1.00 12.90 239 LYS A CA 1
ATOM 1588 C C . LYS A 1 223 ? 13.734 4.216 19.987 1.00 14.19 239 LYS A C 1
ATOM 1589 O O . LYS A 1 223 ? 12.520 4.224 19.758 1.00 13.28 239 LYS A O 1
ATOM 1595 N N . LEU A 1 224 ? 14.632 3.691 19.154 1.00 12.01 240 LEU A N 1
ATOM 1596 C CA . LEU A 1 224 ? 14.245 3.085 17.902 1.00 12.04 240 LEU A CA 1
ATOM 1597 C C . LEU A 1 224 ? 14.455 1.594 18.103 1.00 15.09 240 LEU A C 1
ATOM 1598 O O . LEU A 1 224 ? 15.583 1.146 18.346 1.00 17.37 240 LEU A O 1
ATOM 1603 N N . TRP A 1 225 ? 13.367 0.835 18.022 1.00 16.64 241 TRP A N 1
ATOM 1604 C CA . TRP A 1 225 ? 13.384 -0.616 18.212 1.00 17.94 241 TRP A CA 1
ATOM 1605 C C . TRP A 1 225 ? 13.276 -1.394 16.898 1.00 19.38 241 TRP A C 1
ATOM 1606 O O . TRP A 1 225 ? 12.658 -0.933 15.941 1.00 18.52 241 TRP A O 1
ATOM 1617 N N . ASP A 1 226 ? 13.907 -2.564 16.853 1.00 19.80 242 ASP A N 1
ATOM 1618 C CA . ASP A 1 226 ? 13.835 -3.438 15.687 1.00 23.32 242 ASP A CA 1
ATOM 1619 C C . ASP A 1 226 ? 12.632 -4.272 16.056 1.00 21.63 242 ASP A C 1
ATOM 1620 O O . ASP A 1 226 ? 12.634 -4.923 17.092 1.00 23.07 242 ASP A O 1
ATOM 1625 N N . TYR A 1 227 ? 11.591 -4.235 15.223 1.00 23.16 243 TYR A N 1
ATOM 1626 C CA . TYR A 1 227 ? 10.381 -4.987 15.532 1.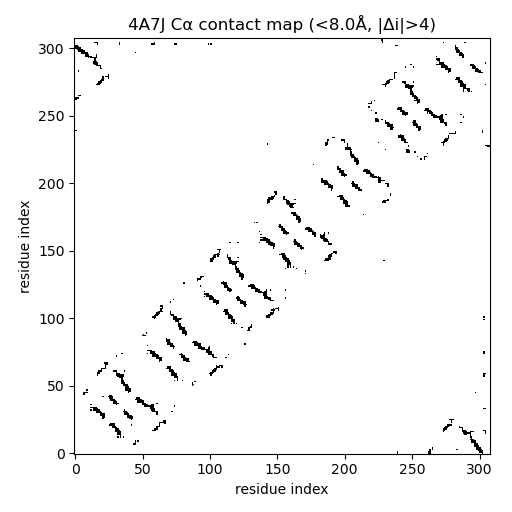00 22.92 243 TYR A CA 1
ATOM 1627 C C . TYR A 1 227 ? 10.616 -6.497 15.532 1.00 24.53 243 TYR A C 1
ATOM 1628 O O . TYR A 1 227 ? 10.355 -7.166 16.531 1.00 23.04 243 TYR A O 1
ATOM 1637 N N . SER A 1 228 ? 11.126 -7.025 14.412 1.00 27.47 244 SER A N 1
ATOM 1638 C CA . SER A 1 228 ? 11.365 -8.464 14.301 1.00 29.78 244 SER A CA 1
ATOM 1639 C C . SER A 1 228 ? 12.233 -9.023 15.426 1.00 31.56 244 SER A C 1
ATOM 1640 O O . SER A 1 228 ? 11.948 -10.106 15.959 1.00 30.37 244 SER A O 1
ATOM 1643 N N . LYS A 1 229 ? 13.290 -8.293 15.803 1.00 32.09 245 LYS A N 1
ATOM 1644 C CA . LYS A 1 229 ? 14.181 -8.754 16.871 1.00 31.61 245 LYS A CA 1
ATOM 1645 C C . LYS A 1 229 ? 13.764 -8.306 18.263 1.00 31.79 245 LYS A C 1
ATOM 1646 O O . LYS A 1 229 ? 14.252 -8.845 19.257 1.00 31.48 245 LYS A O 1
ATOM 1652 N N . GLY A 1 230 ? 12.872 -7.328 18.339 1.00 30.16 246 GLY A N 1
ATOM 1653 C CA . GLY A 1 230 ? 12.441 -6.835 19.640 1.00 28.18 246 GLY A CA 1
ATOM 1654 C C . GLY A 1 230 ? 13.584 -6.257 20.457 1.00 27.31 246 GLY A C 1
ATOM 1655 O O . GLY A 1 230 ? 13.598 -6.347 21.683 1.00 27.03 246 GLY A O 1
ATOM 1656 N N . LYS A 1 231 ? 14.550 -5.645 19.788 1.00 26.75 247 LYS A N 1
ATOM 1657 C CA . LYS A 1 231 ? 15.691 -5.063 20.494 1.00 27.23 247 LYS A CA 1
ATOM 1658 C C . LYS A 1 231 ? 15.880 -3.596 20.149 1.00 23.83 247 LYS A C 1
ATOM 1659 O O . LYS A 1 231 ? 15.552 -3.173 19.042 1.00 20.84 247 LYS A O 1
ATOM 1665 N N . CYS A 1 232 ? 16.403 -2.832 21.094 1.00 21.88 248 CYS A N 1
ATOM 1666 C CA . CYS A 1 232 ? 16.645 -1.410 20.902 1.00 21.00 248 CYS A CA 1
ATOM 1667 C C . CYS A 1 232 ? 17.916 -1.167 20.083 1.00 19.26 248 CYS A C 1
ATOM 1668 O O . CYS A 1 232 ? 19.006 -1.581 20.456 1.00 17.65 248 CYS A O 1
ATOM 1671 N N . LEU A 1 233 ? 17.764 -0.481 18.954 1.00 17.13 249 LEU A N 1
ATOM 1672 C CA . LEU A 1 233 ? 18.874 -0.194 18.072 1.00 18.97 249 LEU A CA 1
ATOM 1673 C C . LEU A 1 233 ? 19.511 1.178 18.288 1.00 16.93 249 LEU A C 1
ATOM 1674 O O . LEU A 1 233 ? 20.713 1.339 18.098 1.00 15.61 249 LEU A O 1
ATOM 1679 N N . LYS A 1 234 ? 18.710 2.155 18.682 1.00 13.83 250 LYS A N 1
ATOM 1680 C CA . LYS A 1 234 ? 19.203 3.519 18.879 1.00 13.97 250 LYS A CA 1
ATOM 1681 C C . LYS A 1 234 ? 18.481 4.178 20.047 1.00 14.51 250 LYS A C 1
ATOM 1682 O O . LYS A 1 234 ? 17.306 3.886 20.304 1.00 15.98 250 LYS A O 1
ATOM 1688 N N . THR A 1 235 ? 19.184 5.061 20.746 1.00 13.67 251 THR A N 1
ATOM 1689 C CA . THR A 1 235 ? 18.613 5.811 21.856 1.00 12.99 251 THR A CA 1
ATOM 1690 C C . THR A 1 235 ? 18.907 7.289 21.610 1.00 14.86 251 THR A C 1
ATOM 1691 O O . THR A 1 235 ? 20.019 7.663 21.207 1.00 15.49 251 THR A O 1
ATOM 1695 N N . TYR A 1 236 ? 17.919 8.149 21.819 1.00 16.40 252 TYR A N 1
ATOM 1696 C CA . TYR A 1 236 ? 18.099 9.579 21.587 1.00 15.15 252 TYR A CA 1
ATOM 1697 C C . TYR A 1 236 ? 17.729 10.319 22.857 1.00 15.79 252 TYR A C 1
ATOM 1698 O O . TYR A 1 236 ? 16.680 10.079 23.450 1.00 18.78 252 TYR A O 1
ATOM 1707 N N . THR A 1 237 ? 18.608 11.219 23.281 1.00 14.85 253 THR A N 1
ATOM 1708 C CA . THR A 1 237 ? 18.387 11.962 24.509 1.00 14.95 253 THR A CA 1
ATOM 1709 C C . THR A 1 237 ? 18.858 13.415 24.384 1.00 14.68 253 THR A C 1
ATOM 1710 O O . THR A 1 237 ? 19.370 13.828 23.334 1.00 14.52 253 THR A O 1
ATOM 1714 N N . GLY A 1 238 ? 18.669 14.193 25.440 1.00 13.78 254 GLY A N 1
ATOM 1715 C CA . GLY A 1 238 ? 19.089 15.582 25.412 1.00 14.21 254 GLY A CA 1
ATOM 1716 C C . GLY A 1 238 ? 17.962 16.581 25.533 1.00 15.40 254 GLY A C 1
ATOM 1717 O O . GLY A 1 238 ? 18.165 17.727 25.907 1.00 13.91 254 GLY A O 1
ATOM 1718 N N . HIS A 1 239 ? 16.741 16.142 25.227 1.00 11.83 255 HIS A N 1
ATOM 1719 C CA . HIS A 1 239 ? 15.581 17.008 25.305 1.00 13.69 255 HIS A CA 1
ATOM 1720 C C . HIS A 1 239 ? 14.932 16.752 26.656 1.00 12.84 255 HIS A C 1
ATOM 1721 O O . HIS A 1 239 ? 15.437 15.971 27.450 1.00 15.50 255 HIS A O 1
ATOM 1728 N N . LYS A 1 240 ? 13.806 17.415 26.904 1.00 12.82 256 LYS A N 1
ATOM 1729 C CA . LYS A 1 240 ? 13.058 17.275 28.151 1.00 12.69 256 LYS A CA 1
ATOM 1730 C C . LYS A 1 240 ? 11.671 16.685 27.881 1.00 12.62 256 LYS A C 1
ATOM 1731 O O . LYS A 1 240 ? 10.842 17.286 27.164 1.00 11.66 256 LYS A O 1
ATOM 1737 N N . ASN A 1 241 ? 11.415 15.519 28.438 1.00 11.82 257 ASN A N 1
ATOM 1738 C CA . ASN A 1 241 ? 10.112 14.891 28.243 1.00 11.63 257 ASN A CA 1
ATOM 1739 C C . ASN 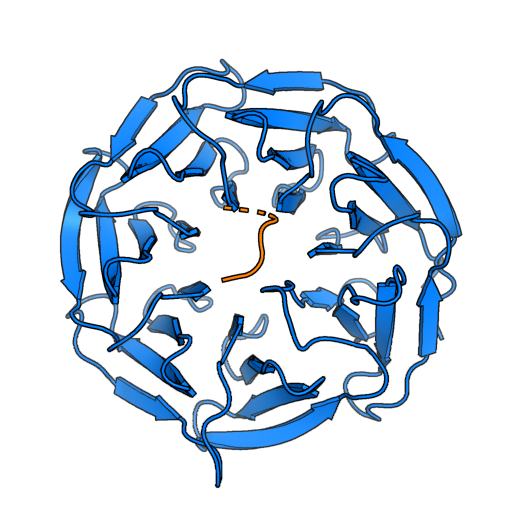A 1 241 ? 9.797 13.954 29.390 1.00 13.51 257 ASN A C 1
ATOM 1740 O O . ASN A 1 241 ? 10.163 12.775 29.368 1.00 11.84 257 ASN A O 1
ATOM 1745 N N . GLU A 1 242 ? 9.121 14.499 30.407 1.00 15.04 258 GLU A N 1
ATOM 1746 C CA . GLU A 1 242 ? 8.740 13.727 31.581 1.00 16.99 258 GLU A CA 1
ATOM 1747 C C . GLU A 1 242 ? 7.291 13.947 31.947 1.00 16.21 258 GLU A C 1
ATOM 1748 O O . GLU A 1 242 ? 6.778 13.253 32.822 1.00 16.83 258 GLU A O 1
ATOM 1754 N N . LYS A 1 243 ? 6.627 14.890 31.289 1.00 14.30 259 LYS A N 1
ATOM 1755 C CA . LYS A 1 243 ? 5.239 15.204 31.619 1.00 15.22 259 LYS A CA 1
ATOM 1756 C C . LYS A 1 243 ? 4.160 15.054 30.538 1.00 15.15 259 LYS A C 1
ATOM 1757 O O . LYS A 1 243 ? 3.028 14.657 30.835 1.00 16.08 259 LYS A O 1
ATOM 1763 N N . TYR A 1 244 ? 4.486 15.368 29.287 1.00 10.91 260 TYR A N 1
ATOM 1764 C CA . TYR A 1 244 ? 3.468 15.331 28.249 1.00 10.64 260 TYR A CA 1
ATOM 1765 C C . TYR A 1 244 ? 3.709 14.276 27.189 1.00 8.05 260 TYR A C 1
ATOM 1766 O O . TYR A 1 244 ? 4.835 13.859 26.980 1.00 12.31 260 TYR A O 1
ATOM 1775 N N . CYS A 1 245 ? 2.641 13.842 26.543 1.00 8.67 261 CYS A N 1
ATOM 1776 C CA . CYS A 1 245 ? 2.805 12.897 25.465 1.00 8.81 261 CYS A CA 1
ATOM 1777 C C . CYS A 1 245 ? 3.181 13.741 24.252 1.00 9.66 261 CYS A C 1
ATOM 1778 O O . CYS A 1 245 ? 2.349 14.430 23.677 1.00 9.63 261 CYS A O 1
ATOM 1781 N N . ILE A 1 246 ? 4.475 13.717 23.930 1.00 7.72 262 ILE A N 1
ATOM 1782 C CA . ILE A 1 246 ? 5.010 14.467 22.807 1.00 7.88 262 ILE A CA 1
ATOM 1783 C C . ILE A 1 246 ? 5.302 13.557 21.606 1.00 8.09 262 ILE A C 1
ATOM 1784 O O . ILE A 1 246 ? 5.972 12.522 21.723 1.00 7.72 262 ILE A O 1
ATOM 1789 N N . PHE A 1 247 ? 4.786 13.953 20.444 1.00 8.10 263 PHE A N 1
ATOM 1790 C CA . PHE A 1 247 ? 4.990 13.185 19.209 1.00 10.75 263 PHE A CA 1
ATOM 1791 C C . PHE A 1 247 ? 6.466 13.191 18.821 1.00 11.43 263 PHE A C 1
ATOM 1792 O O . PHE A 1 247 ? 7.224 14.044 19.256 1.00 11.44 263 PHE A O 1
ATOM 1800 N N . ALA A 1 248 ? 6.850 12.216 17.996 1.00 11.50 264 ALA A N 1
ATOM 1801 C CA . ALA A 1 248 ? 8.202 12.150 17.460 1.00 10.36 264 ALA A CA 1
ATOM 1802 C C . ALA A 1 248 ? 8.032 11.719 15.984 1.00 11.53 264 ALA A C 1
ATOM 1803 O O . ALA A 1 248 ? 7.087 11.011 15.634 1.00 9.66 264 ALA A O 1
ATOM 1805 N N . ASN A 1 249 ? 8.929 12.155 15.108 1.00 9.67 265 ASN A N 1
ATOM 1806 C CA . ASN A 1 249 ? 8.776 11.812 13.699 1.00 12.09 265 ASN A CA 1
ATOM 1807 C C . ASN A 1 249 ? 10.059 11.323 13.069 1.00 12.34 265 ASN A C 1
ATOM 1808 O O . ASN A 1 249 ? 11.152 11.562 13.601 1.00 13.05 265 ASN A O 1
ATOM 1813 N N . PHE A 1 250 ? 9.904 10.666 11.932 1.00 9.57 266 PHE A N 1
ATOM 1814 C CA . PHE A 1 250 ? 11.047 10.280 11.092 1.00 12.07 266 PHE A CA 1
ATOM 1815 C C . PHE A 1 250 ? 11.051 11.386 10.001 1.00 11.18 266 PHE A C 1
ATOM 1816 O O . PHE A 1 250 ? 10.036 11.620 9.352 1.00 13.55 266 PHE A O 1
ATOM 1824 N N . SER A 1 251 ? 12.139 12.109 9.823 1.00 11.33 267 SER A N 1
ATOM 1825 C CA . SER A 1 251 ? 12.180 13.102 8.740 1.00 13.22 267 SER A CA 1
ATOM 1826 C C . SER A 1 251 ? 12.984 12.405 7.629 1.00 14.37 267 SER A C 1
ATOM 1827 O O . SER A 1 251 ? 14.140 12.050 7.848 1.00 14.97 267 SER A O 1
ATOM 1830 N N . VAL A 1 252 ? 12.388 12.226 6.454 1.00 13.95 268 VAL A N 1
ATOM 1831 C CA . VAL A 1 252 ? 13.038 11.504 5.363 1.00 14.14 268 VAL A CA 1
ATOM 1832 C C . VAL A 1 252 ? 13.223 12.240 4.031 1.00 15.91 268 VAL A C 1
ATOM 1833 O O . VAL A 1 252 ? 13.828 11.694 3.109 1.00 16.74 268 VAL A O 1
ATOM 1837 N N . THR A 1 253 ? 12.735 13.470 3.923 1.00 14.31 269 THR A N 1
ATOM 1838 C CA . THR A 1 253 ? 12.865 14.215 2.668 1.00 15.72 269 THR A CA 1
ATOM 1839 C C . THR A 1 253 ? 14.291 14.635 2.301 1.00 16.42 269 THR A C 1
ATOM 1840 O O . THR A 1 253 ? 14.639 14.733 1.114 1.00 17.04 269 THR A O 1
ATOM 1844 N N . GLY A 1 254 ? 15.123 14.882 3.314 1.00 14.92 270 GLY A N 1
ATOM 1845 C CA . GLY A 1 254 ? 16.504 15.262 3.092 1.00 15.07 270 GLY A CA 1
ATOM 1846 C C . GLY A 1 254 ? 17.366 14.349 3.930 1.00 14.33 270 GLY A C 1
ATOM 1847 O O . GLY A 1 254 ? 17.386 13.147 3.706 1.00 15.37 270 GLY A O 1
ATOM 1848 N N . GLY A 1 255 ? 18.077 14.900 4.901 1.00 14.97 271 GLY A N 1
ATOM 1849 C CA . GLY A 1 255 ? 18.882 14.060 5.780 1.00 17.07 271 GLY A CA 1
ATOM 1850 C C . GLY A 1 255 ? 17.937 13.205 6.606 1.00 17.89 271 GLY A C 1
ATOM 1851 O O . GLY A 1 255 ? 16.792 13.602 6.836 1.00 21.04 271 GLY A O 1
ATOM 1852 N N . LYS A 1 256 ? 18.380 12.031 7.050 1.00 15.42 272 LYS A N 1
ATOM 1853 C CA . LYS A 1 256 ? 17.505 11.154 7.825 1.00 15.78 272 LYS A CA 1
ATOM 1854 C C . LYS A 1 256 ? 17.609 11.510 9.307 1.00 14.50 272 LYS A C 1
ATOM 1855 O O . LYS A 1 256 ? 18.584 11.159 9.983 1.00 11.77 272 LYS A O 1
ATOM 1861 N N . TRP A 1 257 ? 16.597 12.206 9.798 1.00 11.93 273 TRP A N 1
ATOM 1862 C CA . TRP A 1 257 ? 16.572 12.639 11.180 1.00 11.38 273 TRP A CA 1
ATOM 1863 C C . TRP A 1 257 ? 15.445 12.050 11.988 1.00 9.34 273 TRP A C 1
ATOM 1864 O O . TRP A 1 257 ? 14.562 11.382 11.464 1.00 12.53 273 TRP A O 1
ATOM 1875 N N . ILE A 1 258 ? 15.498 12.345 13.269 1.00 11.83 274 ILE A N 1
ATOM 1876 C CA . ILE A 1 258 ? 14.455 11.989 14.225 1.00 12.16 274 ILE A CA 1
ATOM 1877 C C . ILE A 1 258 ? 14.104 13.390 14.723 1.00 11.65 274 ILE A C 1
ATOM 1878 O O . ILE A 1 258 ? 14.995 14.185 15.020 1.00 11.85 274 ILE A O 1
ATOM 1883 N N . VAL A 1 259 ? 12.809 13.701 14.770 1.00 10.68 275 VAL A N 1
ATOM 1884 C CA . VAL A 1 259 ? 12.355 15.018 15.194 1.00 9.21 275 VAL A CA 1
ATOM 1885 C C . VAL A 1 259 ? 11.413 14.917 16.382 1.00 9.41 275 VAL A C 1
ATOM 1886 O O . VAL A 1 259 ? 10.579 14.004 16.443 1.00 9.76 275 VAL A O 1
ATOM 1890 N N . SER A 1 260 ? 11.539 15.837 17.318 1.00 8.61 276 SER A N 1
ATOM 1891 C CA . SER A 1 260 ? 10.657 15.830 18.476 1.00 11.92 276 SER A CA 1
ATOM 1892 C C . SER A 1 260 ? 10.564 17.169 19.193 1.00 14.04 276 SER A C 1
ATOM 1893 O O . SER A 1 260 ? 11.523 17.948 19.230 1.00 15.33 276 SER A O 1
ATOM 1896 N N . GLY A 1 261 ? 9.391 17.430 19.750 1.00 12.05 277 GLY A N 1
ATOM 1897 C CA . GLY A 1 261 ? 9.221 18.624 20.549 1.00 10.84 277 GLY A CA 1
ATOM 1898 C C . GLY A 1 261 ? 9.873 18.348 21.889 1.00 12.30 277 GLY A C 1
ATOM 1899 O O . GLY A 1 261 ? 10.440 17.265 22.116 1.00 10.56 277 GLY A O 1
ATOM 1900 N N . SER A 1 262 ? 9.797 19.320 22.801 1.00 11.53 278 SER A N 1
ATOM 1901 C CA . SER A 1 262 ? 10.424 19.166 24.096 1.00 13.55 278 SER A CA 1
ATOM 1902 C C . SER A 1 262 ? 9.808 20.124 25.109 1.00 12.84 278 SER A C 1
ATOM 1903 O O . SER A 1 262 ? 9.246 21.158 24.737 1.00 13.41 278 SER A O 1
ATOM 1906 N N . GLU A 1 263 ? 9.901 19.762 26.389 1.00 13.50 279 GLU A N 1
ATOM 1907 C CA . GLU A 1 263 ? 9.342 20.565 27.452 1.00 13.59 279 GLU A CA 1
ATOM 1908 C C . GLU A 1 263 ? 10.154 21.816 27.797 1.00 15.71 279 GLU A C 1
ATOM 1909 O O . GLU A 1 263 ? 9.772 22.583 28.684 1.00 14.92 279 GLU A O 1
ATOM 1915 N N . ASP A 1 264 ? 11.251 22.038 27.072 1.00 13.48 280 ASP A N 1
ATOM 1916 C CA . ASP A 1 264 ? 12.057 23.250 27.263 1.00 15.91 280 ASP A CA 1
ATOM 1917 C C . ASP A 1 264 ? 11.782 24.205 26.102 1.00 14.81 280 ASP A C 1
ATOM 1918 O O . ASP A 1 264 ? 12.591 25.082 25.788 1.00 15.99 280 ASP A O 1
ATOM 1923 N N . ASN A 1 265 ? 10.623 24.010 25.467 1.00 13.72 281 ASN A N 1
ATOM 1924 C CA . ASN A 1 265 ? 10.116 24.831 24.355 1.00 12.63 281 ASN A CA 1
ATOM 1925 C C . ASN A 1 265 ? 10.865 24.771 23.016 1.00 12.70 281 ASN A C 1
ATOM 1926 O O . ASN A 1 265 ? 10.632 25.602 22.153 1.00 14.10 281 ASN A O 1
ATOM 1931 N N . LEU A 1 266 ? 11.727 23.793 22.835 1.00 11.24 282 LEU A N 1
ATOM 1932 C CA . LEU A 1 266 ? 12.487 23.674 21.600 1.00 12.99 282 LEU A CA 1
ATOM 1933 C C . LEU A 1 266 ? 12.079 22.453 20.797 1.00 13.55 282 LEU A C 1
ATOM 1934 O O . LEU A 1 266 ? 11.460 21.536 21.318 1.00 14.50 282 LEU A O 1
ATOM 1939 N N . VAL A 1 267 ? 12.410 22.478 19.506 1.00 14.31 283 VAL A N 1
ATOM 1940 C CA . VAL A 1 267 ? 12.173 21.337 18.643 1.00 13.65 283 VAL A CA 1
ATOM 1941 C C . VAL A 1 267 ? 13.568 20.720 18.518 1.00 14.39 283 VAL A C 1
ATOM 1942 O O . VAL A 1 267 ? 14.509 21.415 18.155 1.00 17.20 283 VAL A O 1
ATOM 1946 N N . TYR A 1 268 ? 13.700 19.435 18.833 1.00 10.48 284 TYR A N 1
ATOM 1947 C CA . TYR A 1 268 ? 15.004 18.768 18.712 1.00 11.04 284 TYR A CA 1
ATOM 1948 C C . TYR A 1 268 ? 15.066 17.934 17.446 1.00 9.04 284 TYR A C 1
ATOM 1949 O O . TYR A 1 268 ? 14.083 17.284 17.060 1.00 10.92 284 TYR A O 1
ATOM 1958 N N . ILE A 1 269 ? 16.228 17.945 16.799 1.00 10.50 285 ILE A N 1
ATOM 1959 C CA . ILE A 1 269 ? 16.447 17.157 15.577 1.00 9.00 285 ILE A CA 1
ATOM 1960 C C . ILE A 1 269 ? 17.746 16.358 15.758 1.00 11.14 285 ILE A C 1
ATOM 1961 O O . ILE A 1 269 ? 18.811 16.927 15.990 1.00 12.38 285 ILE A O 1
ATOM 1966 N N . TRP A 1 270 ? 17.651 15.039 15.656 1.00 12.15 286 TRP A N 1
ATOM 1967 C CA . TRP A 1 270 ? 18.812 14.165 15.817 1.00 12.90 286 TRP A CA 1
ATOM 1968 C C . TRP A 1 270 ? 19.141 13.452 14.524 1.00 13.21 286 TRP A C 1
ATOM 1969 O O . TRP A 1 270 ? 18.249 13.176 13.722 1.00 16.03 286 TRP A O 1
ATOM 1980 N N . ASN A 1 271 ? 20.411 13.091 14.350 1.00 13.84 287 ASN A N 1
ATOM 1981 C CA . ASN A 1 271 ? 20.832 12.293 13.203 1.00 15.21 287 ASN A CA 1
ATOM 1982 C C . ASN A 1 271 ? 20.393 10.877 13.615 1.00 13.35 287 ASN A C 1
ATOM 1983 O O . ASN A 1 271 ? 20.765 10.385 14.684 1.00 14.22 287 ASN A O 1
ATOM 1988 N N . LEU A 1 272 ? 19.598 10.218 12.780 1.00 13.11 288 LEU A N 1
ATOM 1989 C CA . LEU A 1 272 ? 19.077 8.908 13.137 1.00 14.41 288 LEU A CA 1
ATOM 1990 C C . LEU A 1 272 ? 20.145 7.872 13.449 1.00 15.31 288 LEU A C 1
ATOM 1991 O O . LEU A 1 272 ? 20.068 7.174 14.456 1.00 12.44 288 LEU A O 1
ATOM 1996 N N . GLN A 1 273 ? 21.158 7.776 12.587 1.00 16.78 289 GLN A N 1
ATOM 1997 C CA . GLN A 1 273 ? 22.222 6.802 12.787 1.00 17.81 289 GLN A CA 1
ATOM 1998 C C . GLN A 1 273 ? 23.190 7.117 13.919 1.00 17.52 289 GLN A C 1
ATOM 1999 O O . GLN A 1 273 ? 23.503 6.247 14.735 1.00 16.47 289 GLN A O 1
ATOM 2005 N N . THR A 1 274 ? 23.663 8.364 13.983 1.00 18.81 290 THR A N 1
ATOM 2006 C CA . THR A 1 274 ? 24.644 8.737 15.000 1.00 18.13 290 THR A CA 1
ATOM 2007 C C . THR A 1 274 ? 24.055 9.096 16.342 1.00 18.16 290 THR A C 1
ATOM 2008 O O . THR A 1 274 ? 24.763 9.062 17.355 1.00 15.98 290 THR A O 1
ATOM 2012 N N . LYS A 1 275 ? 22.768 9.450 16.352 1.00 16.74 291 LYS A N 1
ATOM 2013 C CA . LYS A 1 275 ? 22.063 9.808 17.572 1.00 15.62 291 LYS A CA 1
ATOM 2014 C C . LYS A 1 275 ? 22.499 11.174 18.120 1.00 15.29 291 LYS A C 1
ATOM 2015 O O . LYS A 1 275 ? 22.042 11.605 19.184 1.00 16.14 291 LYS A O 1
ATOM 2021 N N . GLU A 1 276 ? 23.363 11.849 17.380 1.00 16.26 292 GLU A N 1
ATOM 2022 C CA . GLU A 1 276 ? 23.836 13.165 17.806 1.00 18.52 292 GLU A CA 1
ATOM 2023 C C . GLU A 1 276 ? 22.748 14.171 17.454 1.00 16.85 292 GLU A C 1
ATOM 2024 O O . GLU A 1 276 ? 22.042 14.002 16.462 1.00 16.60 292 GLU A O 1
ATOM 2030 N N . ILE A 1 277 ? 22.599 15.200 18.284 1.00 16.93 293 ILE A N 1
ATOM 2031 C CA . ILE A 1 277 ? 21.624 16.261 18.046 1.00 14.31 293 ILE A CA 1
ATOM 2032 C C . ILE A 1 277 ? 22.260 17.148 16.992 1.00 16.99 293 ILE A C 1
ATOM 2033 O O . ILE A 1 277 ? 23.415 17.555 17.151 1.00 17.47 293 ILE A O 1
ATOM 2038 N N . VAL A 1 278 ? 21.530 17.438 15.923 1.00 13.85 294 VAL A N 1
ATOM 2039 C CA . VAL A 1 278 ? 22.067 18.278 14.846 1.00 15.28 294 VAL A CA 1
ATOM 2040 C C . VAL A 1 278 ? 21.458 19.667 14.778 1.00 15.93 294 VAL A C 1
ATOM 2041 O O . VAL A 1 278 ? 22.010 20.539 14.102 1.00 16.01 294 VAL A O 1
ATOM 2045 N N . GLN A 1 279 ? 20.324 19.878 15.438 1.00 14.76 295 GLN A N 1
ATOM 2046 C CA . GLN A 1 279 ? 19.719 21.206 15.466 1.00 15.43 295 GLN A CA 1
ATOM 2047 C C . GLN A 1 279 ? 18.621 21.319 16.519 1.00 14.28 295 GLN A C 1
ATOM 2048 O O . GLN A 1 279 ? 17.940 20.343 16.832 1.00 13.10 295 GLN A O 1
ATOM 2054 N N . LYS A 1 280 ? 18.520 22.502 17.121 1.00 12.90 296 LYS A N 1
ATOM 2055 C CA . LYS A 1 280 ? 17.486 22.781 18.108 1.00 13.87 296 LYS A CA 1
ATOM 2056 C C . LYS A 1 280 ? 16.812 24.071 17.629 1.00 15.83 296 LYS A C 1
ATOM 2057 O O . LYS A 1 280 ? 17.471 25.099 17.474 1.00 14.38 296 LYS A O 1
ATOM 2063 N N . LEU A 1 281 ? 15.515 23.996 17.376 1.00 14.23 297 LEU A N 1
ATOM 2064 C CA . LEU A 1 281 ? 14.758 25.136 16.861 1.00 15.81 297 LEU A CA 1
ATOM 2065 C C . LEU A 1 281 ? 14.164 25.969 18.007 1.00 16.45 297 LEU A C 1
ATOM 2066 O O . LEU A 1 281 ? 13.354 25.455 18.789 1.00 16.52 297 LEU A O 1
ATOM 2071 N N . GLN A 1 282 ? 14.584 27.206 18.099 1.00 16.20 298 GLN A N 1
ATOM 2072 C CA . GLN A 1 282 ? 14.115 28.103 19.169 1.00 17.96 298 GLN A CA 1
ATOM 2073 C C . GLN A 1 282 ? 13.040 29.089 18.696 1.00 16.16 298 GLN A C 1
ATOM 2074 O O . GLN A 1 282 ? 13.168 29.629 17.600 1.00 14.98 298 GLN A O 1
ATOM 2080 N N . GLY A 1 283 ? 12.049 29.310 19.488 1.00 16.24 299 GLY A N 1
ATOM 2081 C CA . GLY A 1 283 ? 10.997 30.248 19.077 1.00 18.81 299 GLY A CA 1
ATOM 2082 C C . GLY A 1 283 ? 9.721 30.158 19.861 1.00 17.02 299 GLY A C 1
ATOM 2083 O O . GLY A 1 283 ? 9.167 31.191 20.248 1.00 14.74 299 GLY A O 1
ATOM 2084 N N . HIS A 1 284 ? 9.231 28.937 20.088 1.00 14.96 300 HIS A N 1
ATOM 2085 C CA . HIS A 1 284 ? 8.009 28.765 20.851 1.00 14.71 300 HIS A CA 1
ATOM 2086 C C . HIS A 1 284 ? 8.213 29.242 22.300 1.00 14.94 300 HIS A C 1
ATOM 2087 O O . HIS A 1 284 ? 9.332 29.261 22.816 1.00 15.19 300 HIS A O 1
ATOM 2094 N N . THR A 1 285 ? 7.119 29.644 22.951 1.00 15.12 301 THR A N 1
ATOM 2095 C CA . THR A 1 285 ? 7.196 30.124 24.317 1.00 14.64 301 THR A CA 1
ATOM 2096 C C . THR A 1 285 ? 6.453 29.224 25.298 1.00 15.48 301 THR A C 1
ATOM 2097 O O . THR A 1 285 ? 5.971 29.662 26.351 1.00 12.11 301 THR A O 1
ATOM 2101 N N . ASP A 1 286 ? 6.329 27.954 24.927 1.00 14.64 302 ASP A N 1
ATOM 2102 C CA . ASP A 1 286 ? 5.724 26.960 25.791 1.00 13.22 302 ASP A CA 1
ATOM 2103 C C . ASP A 1 286 ? 6.098 25.608 25.224 1.00 13.20 302 ASP A C 1
ATOM 2104 O O . ASP A 1 286 ? 6.672 25.510 24.132 1.00 13.09 302 ASP A O 1
ATOM 2109 N N . VAL A 1 287 ? 5.793 24.568 25.974 1.00 14.40 303 VAL A N 1
ATOM 2110 C CA . VAL A 1 287 ? 6.098 23.207 25.558 1.00 11.96 303 VAL A CA 1
ATOM 2111 C C . VAL A 1 287 ? 5.698 22.903 24.129 1.00 12.93 303 VAL A C 1
ATOM 2112 O O . VAL A 1 287 ? 4.554 23.143 23.732 1.00 13.86 303 VAL A O 1
ATOM 2116 N N . VAL A 1 288 ? 6.634 22.370 23.353 1.00 9.81 304 VAL A N 1
ATOM 2117 C CA . VAL A 1 288 ? 6.323 21.982 21.978 1.00 9.57 304 VAL A CA 1
ATOM 2118 C C . VAL A 1 288 ? 5.807 20.554 22.119 1.00 9.78 304 VAL A C 1
ATOM 2119 O O . VAL A 1 288 ? 6.563 19.605 22.360 1.00 8.25 304 VAL A O 1
ATOM 2123 N N . ILE A 1 289 ? 4.485 20.426 21.967 1.00 10.03 305 ILE A N 1
ATOM 2124 C CA . ILE A 1 289 ? 3.782 19.166 22.159 1.00 9.21 305 ILE A CA 1
ATOM 2125 C C . ILE A 1 289 ? 3.681 18.305 20.898 1.00 9.62 305 ILE A C 1
ATOM 2126 O O . ILE A 1 289 ? 3.520 17.083 20.962 1.00 9.51 305 ILE A O 1
ATOM 2131 N N . SER A 1 290 ? 3.836 18.931 19.748 1.00 6.86 306 SER A N 1
ATOM 2132 C CA . SER A 1 290 ? 3.674 18.213 18.506 1.00 10.09 306 SER A CA 1
ATOM 2133 C C . SER A 1 290 ? 4.493 18.782 17.358 1.00 10.04 306 SER A C 1
ATOM 2134 O O . SER A 1 290 ? 4.643 19.995 17.217 1.00 8.75 306 SER A O 1
ATOM 2137 N N . THR A 1 291 ? 5.031 17.876 16.557 1.00 9.65 307 THR A N 1
ATOM 2138 C CA . THR A 1 291 ? 5.810 18.223 15.382 1.00 12.02 307 THR A CA 1
ATOM 2139 C C . THR A 1 291 ? 5.386 17.275 14.269 1.00 9.90 307 THR A C 1
ATOM 2140 O O . THR A 1 291 ? 4.894 16.176 14.520 1.00 7.31 307 THR A O 1
ATOM 2144 N N . ALA A 1 292 ? 5.529 17.738 13.025 1.00 9.49 308 ALA A N 1
ATOM 2145 C CA . ALA A 1 292 ? 5.204 16.929 11.861 1.00 9.90 308 ALA A CA 1
ATOM 2146 C C . ALA A 1 292 ? 6.188 17.318 10.764 1.00 11.00 308 ALA A C 1
ATOM 2147 O O . ALA A 1 292 ? 6.653 18.458 10.711 1.00 8.62 308 ALA A O 1
ATOM 2149 N N . CYS A 1 293 ? 6.507 16.356 9.903 1.00 10.80 309 CYS A N 1
ATOM 2150 C CA . CYS A 1 293 ? 7.446 16.543 8.813 1.00 12.56 309 CYS A CA 1
ATOM 2151 C C . CYS A 1 293 ? 6.749 16.423 7.467 1.00 13.12 309 CYS A C 1
ATOM 2152 O O . CYS A 1 293 ? 6.043 15.451 7.215 1.00 13.20 309 CYS A O 1
ATOM 2155 N N . HIS A 1 294 ? 6.925 17.410 6.611 1.00 11.76 310 HIS A N 1
ATOM 2156 C CA . HIS A 1 294 ? 6.287 17.406 5.292 1.00 12.54 310 HIS A CA 1
ATOM 2157 C C . HIS A 1 294 ? 6.623 16.148 4.476 1.00 12.22 310 HIS A C 1
ATOM 2158 O O . HIS A 1 294 ? 7.746 15.670 4.509 1.00 13.66 310 HIS A O 1
ATOM 2165 N N . PRO A 1 295 ? 5.650 15.595 3.725 1.00 11.39 311 PRO A N 1
ATOM 2166 C CA . PRO A 1 295 ? 5.955 14.398 2.948 1.00 13.79 311 PRO A CA 1
ATOM 2167 C C . PRO A 1 295 ? 6.922 14.531 1.765 1.00 14.93 311 PRO A C 1
ATOM 2168 O O . PRO A 1 295 ? 7.482 13.536 1.320 1.00 11.97 311 PRO A O 1
ATOM 2172 N N . THR A 1 296 ? 7.121 15.736 1.250 1.00 15.12 312 THR A N 1
ATOM 2173 C CA . THR A 1 296 ? 8.040 15.885 0.109 1.00 16.96 312 THR A CA 1
ATOM 2174 C C . THR A 1 296 ? 9.074 17.004 0.257 1.00 16.18 312 THR A C 1
ATOM 2175 O O . THR A 1 296 ? 10.174 16.913 -0.297 1.00 19.00 312 THR A O 1
ATOM 2179 N N . GLU A 1 297 ? 8.727 18.046 0.990 1.00 14.58 313 GLU A N 1
ATOM 2180 C CA . GLU A 1 297 ? 9.641 19.172 1.231 1.00 16.24 313 GLU A CA 1
ATOM 2181 C C . GLU A 1 297 ? 10.270 19.097 2.629 1.00 15.74 313 GLU A C 1
ATOM 2182 O O . GLU A 1 297 ? 9.723 18.457 3.538 1.00 12.27 313 GLU A O 1
ATOM 2188 N N . ASN A 1 298 ? 11.434 19.730 2.789 1.00 15.35 314 ASN A N 1
ATOM 2189 C CA . ASN A 1 298 ? 12.143 19.752 4.073 1.00 14.86 314 ASN A CA 1
ATOM 2190 C C . ASN A 1 298 ? 11.470 20.843 4.903 1.00 13.88 314 ASN A C 1
ATOM 2191 O O . ASN A 1 298 ? 11.986 21.950 5.072 1.00 12.62 314 ASN A O 1
ATOM 2196 N N . ILE A 1 299 ? 10.291 20.520 5.410 1.00 14.29 315 ILE A N 1
ATOM 2197 C CA . ILE A 1 299 ? 9.514 21.475 6.194 1.00 12.47 315 ILE A CA 1
ATOM 2198 C C . ILE A 1 299 ? 9.003 20.779 7.445 1.00 12.06 315 ILE A C 1
ATOM 2199 O O . ILE A 1 299 ? 8.503 19.650 7.373 1.00 11.41 315 ILE A O 1
ATOM 2204 N N . ILE A 1 300 ? 9.114 21.470 8.571 1.00 12.41 316 ILE A N 1
ATOM 2205 C CA . ILE A 1 300 ? 8.658 20.964 9.855 1.00 11.99 316 ILE A CA 1
ATOM 2206 C C . ILE A 1 300 ? 7.568 21.891 10.375 1.00 12.96 316 ILE A C 1
ATOM 2207 O O . ILE A 1 300 ? 7.658 23.102 10.205 1.00 10.04 316 ILE A O 1
ATOM 2212 N N . ALA A 1 301 ? 6.505 21.320 10.938 1.00 10.78 317 ALA A N 1
ATOM 2213 C CA . ALA A 1 301 ? 5.457 22.126 11.570 1.00 9.88 317 ALA A CA 1
ATOM 2214 C C . ALA A 1 301 ? 5.591 21.792 13.044 1.00 10.71 317 ALA A C 1
ATOM 2215 O O . ALA A 1 301 ? 5.838 20.625 13.402 1.00 11.49 317 ALA A O 1
ATOM 2217 N N . SER A 1 302 ? 5.474 22.792 13.904 1.00 9.27 318 SER A N 1
ATOM 2218 C CA . SER A 1 302 ? 5.563 22.560 15.341 1.00 10.81 318 SER A CA 1
ATOM 2219 C C . SER A 1 302 ? 4.431 23.290 16.042 1.00 9.67 318 SER A C 1
ATOM 2220 O O . SER A 1 302 ? 3.964 24.329 15.574 1.00 12.93 318 SER A O 1
ATOM 2223 N N . ALA A 1 303 ? 3.960 22.749 17.166 1.00 10.20 319 ALA A N 1
ATOM 2224 C CA . ALA A 1 303 ? 2.865 23.379 17.902 1.00 10.22 319 ALA A CA 1
ATOM 2225 C C . ALA A 1 303 ? 3.160 23.410 19.394 1.00 10.42 319 ALA A C 1
ATOM 2226 O O . ALA A 1 303 ? 3.783 22.485 19.925 1.00 7.98 319 ALA A O 1
ATOM 2228 N N . ALA A 1 304 ? 2.686 24.455 20.068 1.00 8.79 320 ALA A N 1
ATOM 2229 C CA . ALA A 1 304 ? 2.963 24.636 21.491 1.00 10.69 320 ALA A CA 1
ATOM 2230 C C . ALA A 1 304 ? 1.753 24.758 22.405 1.00 11.09 320 ALA A C 1
ATOM 2231 O O . ALA A 1 304 ? 0.619 24.986 21.948 1.00 10.15 320 ALA A O 1
ATOM 2233 N N . LEU A 1 305 ? 1.990 24.615 23.712 1.00 12.53 321 LEU A N 1
ATOM 2234 C CA . LEU A 1 305 ? 0.903 24.686 24.673 1.00 13.18 321 LEU A CA 1
ATOM 2235 C C . LEU A 1 305 ? 0.408 26.102 24.996 1.00 15.20 321 LEU A C 1
ATOM 2236 O O . LEU A 1 305 ? 0.791 27.078 24.342 1.00 15.20 321 LEU A O 1
ATOM 2241 N N . GLU A 1 306 ? -0.452 26.182 26.002 1.00 17.27 322 GLU A N 1
ATOM 2242 C CA . GLU A 1 306 ? -1.147 27.396 26.422 1.00 20.46 322 GLU A CA 1
ATOM 2243 C C . GLU A 1 306 ? -0.535 28.774 26.373 1.00 17.90 322 GLU A C 1
ATOM 2244 O O . GLU A 1 306 ? -1.190 29.696 25.944 1.00 16.39 322 GLU A O 1
ATOM 2250 N N . ASN A 1 307 ? 0.698 28.930 26.814 1.00 19.22 323 ASN A N 1
ATOM 2251 C CA . ASN A 1 307 ? 1.301 30.245 26.805 1.00 21.75 323 ASN A CA 1
ATOM 2252 C C . ASN A 1 307 ? 1.694 30.705 25.410 1.00 19.43 323 ASN A C 1
ATOM 2253 O O . ASN A 1 307 ? 2.015 31.871 25.198 1.00 21.93 323 ASN A O 1
ATOM 2258 N N . ASP A 1 308 ? 1.635 29.780 24.461 1.00 15.84 324 ASP A N 1
ATOM 2259 C CA . ASP A 1 308 ? 2.007 30.054 23.082 1.00 14.62 324 ASP A CA 1
ATOM 2260 C C . ASP A 1 308 ? 0.797 29.892 22.141 1.00 15.66 324 ASP A C 1
ATOM 2261 O O . ASP A 1 308 ? 0.370 30.841 21.475 1.00 13.60 324 ASP A O 1
ATOM 2266 N N . LYS A 1 309 ? 0.244 28.683 22.095 1.00 13.10 325 LYS A N 1
ATOM 2267 C CA . LYS A 1 309 ? -0.922 28.399 21.256 1.00 13.83 325 LYS A CA 1
ATOM 2268 C C . LYS A 1 309 ? -0.736 28.638 19.762 1.00 13.57 325 LYS A C 1
ATOM 2269 O O . LYS A 1 309 ? -1.719 28.727 19.045 1.00 13.59 325 LYS A O 1
ATOM 2275 N N . THR A 1 310 ? 0.504 28.785 19.283 1.00 12.75 326 THR A N 1
ATOM 2276 C CA . THR A 1 310 ? 0.709 28.996 17.846 1.00 13.86 326 THR A CA 1
ATOM 2277 C C . THR A 1 310 ? 1.370 27.792 17.215 1.00 14.12 326 THR A C 1
ATOM 2278 O O . THR A 1 310 ? 1.866 26.883 17.914 1.00 12.70 326 THR A O 1
ATOM 2282 N N . ILE A 1 311 ? 1.364 27.784 15.882 1.00 12.97 327 ILE A N 1
ATOM 2283 C CA . ILE A 1 311 ? 1.986 26.731 15.091 1.00 11.66 327 ILE A CA 1
ATOM 2284 C C . ILE A 1 311 ? 3.058 27.425 14.264 1.00 11.63 327 ILE A C 1
ATOM 2285 O O . ILE A 1 311 ? 2.818 28.507 13.718 1.00 9.61 327 ILE A O 1
ATOM 2290 N N . LYS A 1 312 ? 4.237 26.822 14.190 1.00 11.91 328 LYS A N 1
ATOM 2291 C CA . LYS A 1 312 ? 5.332 27.386 13.419 1.00 10.73 328 LYS A CA 1
ATOM 2292 C C . LYS A 1 312 ? 5.741 26.461 12.287 1.00 10.98 328 LYS A C 1
ATOM 2293 O O . LYS A 1 312 ? 5.704 25.240 12.426 1.00 9.84 328 LYS A O 1
ATOM 2299 N N . LEU A 1 313 ? 6.074 27.053 11.144 1.00 10.85 329 LEU A N 1
ATOM 2300 C CA . LEU A 1 313 ? 6.505 26.298 9.972 1.00 10.91 329 LEU A CA 1
ATOM 2301 C C . LEU A 1 313 ? 7.957 26.689 9.736 1.00 12.41 329 LEU A C 1
ATOM 2302 O O . LEU A 1 313 ? 8.288 27.882 9.599 1.00 13.45 329 LEU A O 1
ATOM 2307 N N . TRP A 1 314 ? 8.823 25.6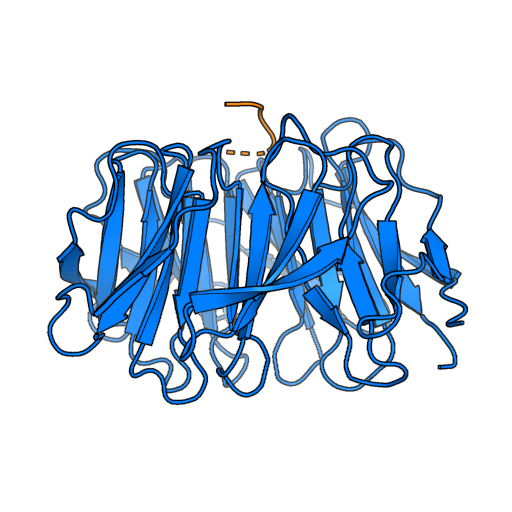69 9.704 1.00 11.56 330 TRP A N 1
ATOM 2308 C CA . TRP A 1 314 ? 10.256 25.847 9.524 1.00 12.08 330 TRP A CA 1
ATOM 2309 C C . TRP A 1 314 ? 10.671 25.155 8.233 1.00 13.41 330 TRP A C 1
ATOM 2310 O O . TRP A 1 314 ? 10.100 24.116 7.863 1.00 13.38 330 TRP A O 1
ATOM 2321 N N . LYS A 1 315 ? 11.650 25.721 7.543 1.00 14.52 331 LYS A N 1
ATOM 2322 C CA . LYS A 1 315 ? 12.118 25.122 6.294 1.00 13.47 331 LYS A CA 1
ATOM 2323 C C . LYS A 1 315 ? 13.622 25.025 6.264 1.00 11.62 331 LYS A C 1
ATOM 2324 O O . LYS A 1 315 ? 14.298 25.933 6.706 1.00 12.16 331 LYS A O 1
ATOM 2330 N N . SER A 1 316 ? 14.125 23.925 5.733 1.00 14.36 332 SER A N 1
ATOM 2331 C CA . SER A 1 316 ? 15.566 23.697 5.639 1.00 14.66 332 SER A CA 1
ATOM 2332 C C . SER A 1 316 ? 15.968 23.455 4.189 1.00 17.46 332 SER A C 1
ATOM 2333 O O . SER A 1 316 ? 15.156 23.010 3.387 1.00 14.88 332 SER A O 1
ATOM 2336 N N . ASP A 1 317 ? 17.229 23.727 3.880 1.00 21.73 333 ASP A N 1
ATOM 2337 C CA . ASP A 1 317 ? 17.739 23.517 2.530 1.00 23.09 333 ASP A CA 1
ATOM 2338 C C . ASP A 1 317 ? 18.101 22.044 2.357 1.00 24.18 333 ASP A C 1
ATOM 2339 O O . ASP A 1 317 ? 18.225 21.551 1.233 1.00 24.35 333 ASP A O 1
ATOM 2344 N N . CYS A 1 318 ? 18.253 21.331 3.463 1.00 25.30 334 CYS A N 1
ATOM 2345 C CA . CYS A 1 318 ? 18.609 19.919 3.381 1.00 25.65 334 CYS A CA 1
ATOM 2346 C C . CYS A 1 318 ? 18.001 19.069 4.498 1.00 25.83 334 CYS A C 1
ATOM 2347 O O . CYS A 1 318 ? 18.286 17.847 4.501 1.00 23.88 334 CYS A O 1
ATOM 2351 N N . ALA B 2 2 ? -7.208 16.750 27.792 1.00 22.76 1 ALA B N 1
ATOM 2352 C CA . ALA B 2 2 ? -6.585 16.292 26.525 1.00 20.66 1 ALA B CA 1
ATOM 2353 C C . ALA B 2 2 ? -5.076 16.184 26.692 1.00 19.09 1 ALA B C 1
ATOM 2354 O O . ALA B 2 2 ? -4.540 16.348 27.784 1.00 18.93 1 ALA B O 1
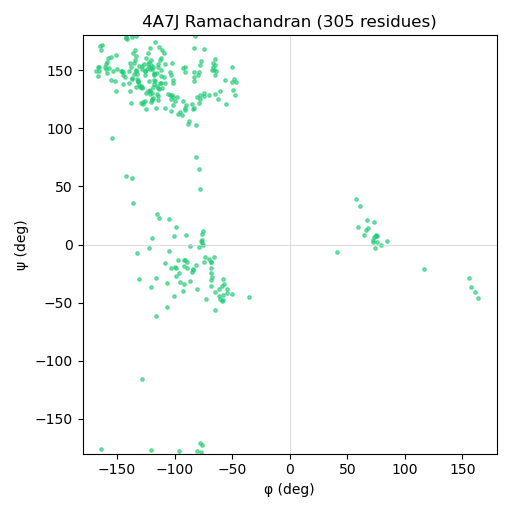ATOM 2369 N N . THR B 2 4 ? -3.003 18.187 25.971 1.00 14.10 3 THR B N 1
ATOM 2370 C CA . THR B 2 4 ? -2.479 19.488 26.395 1.00 15.92 3 THR B CA 1
ATOM 2371 C C . THR B 2 4 ? -2.349 19.679 27.902 1.00 16.19 3 THR B C 1
ATOM 2372 O O . THR B 2 4 ? -1.818 20.683 28.368 1.00 17.77 3 THR B O 1
ATOM 2376 N N . LYS B 2 5 ? -2.845 18.716 28.670 1.00 18.72 4 LYS B N 1
ATOM 2377 C CA . LYS B 2 5 ? -2.735 18.772 30.121 1.00 20.52 4 LYS B CA 1
ATOM 2378 C C . LYS B 2 5 ? -1.939 17.565 30.588 1.00 25.12 4 LYS B C 1
ATOM 2379 O O . LYS B 2 5 ? -1.926 16.518 29.922 1.00 20.64 4 LYS B O 1
ATOM 2385 N N . GLN B 2 6 ? -1.278 17.711 31.729 1.00 26.16 5 GLN B N 1
ATOM 2386 C CA . GLN B 2 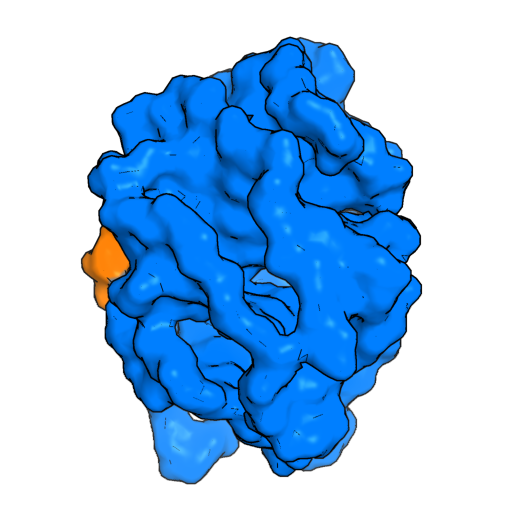6 ? -0.463 16.646 32.279 1.00 31.15 5 GLN B CA 1
ATOM 2387 C C . GLN B 2 6 ? -1.309 15.616 33.005 1.00 33.21 5 GLN B C 1
ATOM 2388 O O . GLN B 2 6 ? -2.093 15.956 33.884 1.00 31.66 5 GLN B O 1
ATOM 2394 N N . THR B 2 7 ? -1.145 14.356 32.626 1.00 37.51 6 THR B N 1
ATOM 2395 C CA . THR B 2 7 ? -1.874 13.255 33.235 1.00 42.34 6 THR B CA 1
ATOM 2396 C C . THR B 2 7 ? -0.930 12.233 33.861 1.00 43.35 6 THR B C 1
ATOM 2397 O O . THR B 2 7 ? 0.292 12.474 33.843 1.00 45.74 6 THR B O 1
ATOM 2401 N N . ALA B 2 8 ? -1.429 11.210 34.364 1.00 46.52 7 ALA B N 1
#

Organism: Homo sapiens (NCBI:txid9606)

CATH classification: 2.130.10.10

Foldseek 3Di:
DWDWDFDDKFDDQPFFKQEWEAQLVRQWIWTFWQSQWIWIAGRPRRHTDDIAHDGPGGWRDKEAANVRQWIWTWFQSQWIFIAGVVVSDTPEIAHDGPGGWHEKYAFNVSQWMWTWAQSQWIWIAGPVVSYTDDIANHGDGGKQYWEAANVRQKIWIFFQQQKIWIAGVVVRDTPDIAHDVHRAGWLYWYAANNRQWMWTDGLPQKIFIAGVVVSGTDDIAGDAHGNPHRAYWHFADQPQTWIWTWGQVGWIWIARVNVNHTDDIHDDAPGTFRYKYAGNHFRKMWTTHGGVGGMIIIIHTPD/DVDDD

B-factor: mean 16.44, std 10.22, range [3.21, 99.21]

InterPro domains:
  IPR001680 WD40 repeat [PS50082] (41-82)
  IPR001680 WD40 repeat [PS50082] (83-124)
  IPR001680 WD40 repeat [PS50082] (125-166)
  IPR001680 WD40 repeat [PS50082] (167-208)
  IPR001680 WD40 repeat [PS50082] (210-251)
  IPR001680 WD40 repeat [PS50082] (252-296)
  IPR001680 WD40 repeat [SM00320] (34-73)
  IPR001680 WD40 repeat [SM00320] (76-115)
  IPR001680 WD40 repeat [SM00320] (118-157)
  IPR001680 WD40 repeat [SM00320] (160-199)
  IPR001680 WD40 repeat [SM00320] (202-242)
  IPR001680 WD40 repeat [SM00320] (245-287)
  IPR001680 WD40 repeat [SM00320] (290-331)
  IPR015943 WD40/YVTN repeat-like-containing domain superfamily [G3DSA:2.130.10.10] (20-334)
  IPR019775 WD40 repeat, conserved site [PS00678] (102-116)
  IPR019775 WD40 repeat, conserved site [PS00678] (144-158)
  IPR019775 WD40 repeat, conserved site [PS00678] (186-200)
  IPR019775 WD40 repeat, conserved site [PS00678] (274-288)
  IPR020472 PAC1/LIS1-like, WD-40 repeat [PR00320] (102-116)
  IPR020472 PAC1/LIS1-like, WD-40 repeat [PR00320] (144-158)

GO terms:
  GO:0005634 nucleus (C, IDA)
  GO:0035097 histone methyltransferase complex (C, IDA)
  GO:0045815 transcription initiation-coupled chromatin remodeling (P, IDA)
  GO:0000123 histone acetyltransferase complex (C, IDA)
  GO:0044666 MLL3/4 complex (C, IDA)
  GO:0048188 Set1C/COMPASS complex (C, IDA)
  GO:0071339 MLL1 complex (C, IDA)
  GO:0005634 nucleus (C, EXP)
  GO:0005515 protein binding (F, IPI)
  GO:0005654 nucleoplasm (C, TAS)
  GO:0140672 ATAC complex (C, IDA)
  GO:0000122 negative regulation of transcription by RNA polymerase II (P, IDA)
  GO:0005654 nucleoplasm (C, IDA)
  GO:0140004 histone H3Q5ser reader activity (F, IDA)
  GO:0140109 histone H3K4me1 reader activity (F, IDA)
  GO:0051302 regulation of cell division (P, IDA)
  GO:0006357 regulation of transcription by RNA polymerase II (P, IDA)
  GO:0051726 regulation of cell cycle (P, IMP)
  GO:0090043 regulation of tubulin deacetylation (P, IMP)
  GO:0006355 regulation of DNA-templated transcription (P, IMP)